Protein AF-A0A1H7ICV4-F1 (afdb_monomer)

InterPro domains:
  IPR005648 Flagellar hook capping protein [PF03963] (22-94)

Foldseek 3Di:
DDDPDCFADDDPNDGDHDPNNVVVPPPDDDDDDDPDDDPCPVLVVLVVVLVVLVVVCVVDDPPPDDPDSVVVSVVSVVVSVVVVVVVVVLVVLVVVQVVQAQWWFWFADPNDIDIARFPDWDQDPVRFIWTQGPNDTDGPVRTPDTDGPVRVVLLVLLVQLLVLLVPADFLVPADLVCCVSLVSNVVSVVVHDPSSCVNHDPVSVVRNVSNNVSNVVNVVVVVVVVVVVVVVVVVVVVVVVVVVVVVVVVVVVVVPDDDDDDDDDDDDDDDDDDDDDDDDDDDDDDDDDDDDDDDDDDDDDDDDDDDDDDDDDDDDD

Structure (mmCIF, N/CA/C/O backbone):
data_AF-A0A1H7ICV4-F1
#
_entry.id   AF-A0A1H7ICV4-F1
#
loop_
_atom_site.group_PDB
_atom_site.id
_atom_site.type_symbol
_atom_site.label_atom_id
_atom_site.label_alt_id
_atom_site.label_comp_id
_atom_site.label_asym_id
_atom_site.label_entity_id
_atom_site.label_seq_id
_atom_site.pdbx_PDB_ins_code
_atom_site.Cartn_x
_atom_site.Cartn_y
_atom_site.Cartn_z
_atom_site.occupancy
_atom_site.B_iso_or_equiv
_atom_site.auth_seq_id
_atom_site.auth_comp_id
_atom_site.auth_asym_id
_atom_site.auth_atom_id
_atom_site.pdbx_PDB_model_num
ATOM 1 N N . MET A 1 1 ? -63.880 -6.688 54.425 1.00 39.66 1 MET A N 1
ATOM 2 C CA . MET A 1 1 ? -63.071 -6.053 53.363 1.00 39.66 1 MET A CA 1
ATOM 3 C C . MET A 1 1 ? -61.720 -6.742 53.402 1.00 39.66 1 MET A C 1
ATOM 5 O O . MET A 1 1 ? -61.219 -6.904 54.504 1.00 39.66 1 MET A O 1
ATOM 9 N N . ALA A 1 2 ? -61.204 -7.232 52.276 1.00 42.12 2 ALA A N 1
ATOM 10 C CA . ALA A 1 2 ? -59.898 -7.892 52.215 1.00 42.12 2 ALA A CA 1
ATOM 11 C C . ALA A 1 2 ? -58.921 -6.986 51.458 1.00 42.12 2 ALA A C 1
ATOM 13 O O . ALA A 1 2 ? -59.306 -6.356 50.473 1.00 42.12 2 ALA A O 1
ATOM 14 N N . GLU A 1 3 ? -57.697 -6.880 51.962 1.00 47.59 3 GLU A N 1
ATOM 15 C CA . GLU A 1 3 ? -56.707 -5.903 51.513 1.00 47.59 3 GLU A CA 1
ATOM 16 C C . GLU A 1 3 ? -56.080 -6.320 50.179 1.00 47.59 3 GLU A C 1
ATOM 18 O O . GLU A 1 3 ? -55.616 -7.449 50.017 1.00 47.59 3 GLU A O 1
ATOM 23 N N . ASN A 1 4 ? -56.044 -5.398 49.216 1.00 52.16 4 ASN A N 1
ATOM 24 C CA . ASN A 1 4 ? -55.477 -5.652 47.895 1.00 52.16 4 ASN A CA 1
ATOM 25 C C . ASN A 1 4 ? -53.975 -5.305 47.888 1.00 52.16 4 ASN A C 1
ATOM 27 O O . ASN A 1 4 ? -53.567 -4.280 47.344 1.00 52.16 4 ASN A O 1
ATOM 31 N N . LEU A 1 5 ? -53.157 -6.123 48.561 1.00 53.00 5 LEU A N 1
ATOM 32 C CA . LEU A 1 5 ? -51.706 -5.916 48.640 1.00 53.00 5 LEU A CA 1
ATOM 33 C C . LEU A 1 5 ? -51.031 -6.092 47.267 1.00 53.00 5 LEU A C 1
ATOM 35 O O . LEU A 1 5 ? -51.137 -7.141 46.628 1.00 53.00 5 LEU A O 1
ATOM 39 N N . LEU A 1 6 ? -50.258 -5.083 46.848 1.00 53.50 6 LEU A N 1
ATOM 40 C CA . LEU A 1 6 ? -49.447 -5.133 45.621 1.00 53.50 6 LEU A CA 1
ATOM 41 C C . LEU A 1 6 ? -48.257 -6.105 45.725 1.00 53.50 6 LEU A C 1
ATOM 43 O O . LEU A 1 6 ? -47.752 -6.563 44.700 1.00 53.50 6 LEU A O 1
ATOM 47 N N . VAL A 1 7 ? -47.813 -6.425 46.944 1.00 52.47 7 VAL A N 1
ATOM 48 C CA . VAL A 1 7 ? -46.647 -7.276 47.222 1.00 52.47 7 VAL A CA 1
ATOM 49 C C . VAL A 1 7 ? -47.103 -8.549 47.932 1.00 52.47 7 VAL A C 1
ATOM 51 O O . VAL A 1 7 ? -47.892 -8.500 48.873 1.00 52.47 7 VAL A O 1
ATOM 54 N N . GLY A 1 8 ? -46.628 -9.702 47.461 1.00 59.28 8 GLY A N 1
ATOM 55 C CA . GLY A 1 8 ? -46.991 -11.003 48.019 1.00 59.28 8 GLY A CA 1
ATOM 56 C C . GLY A 1 8 ? -46.275 -11.323 49.331 1.00 59.28 8 GLY A C 1
ATOM 57 O O . GLY A 1 8 ? -45.118 -10.954 49.523 1.00 59.28 8 GLY A O 1
ATOM 58 N N . ALA A 1 9 ? -46.946 -12.061 50.216 1.00 58.62 9 ALA A N 1
ATOM 59 C CA . ALA A 1 9 ? -46.360 -12.523 51.471 1.00 58.62 9 ALA A CA 1
ATOM 60 C C . ALA A 1 9 ? -45.249 -13.568 51.240 1.00 58.62 9 ALA A C 1
ATOM 62 O O . ALA A 1 9 ? -45.388 -14.470 50.404 1.00 58.62 9 ALA A O 1
ATOM 63 N N . LEU A 1 10 ? -44.170 -13.490 52.026 1.00 49.78 10 LEU A N 1
ATOM 64 C CA . LEU A 1 10 ? -43.162 -14.548 52.077 1.00 49.78 10 LEU A CA 1
ATOM 65 C C . LEU A 1 10 ? -43.718 -15.763 52.827 1.00 49.78 10 LEU A C 1
ATOM 67 O O . LEU A 1 10 ? -44.216 -15.646 53.944 1.00 49.78 10 LEU A O 1
ATOM 71 N N . THR A 1 11 ? -43.565 -16.950 52.241 1.00 50.88 11 THR A N 1
ATOM 72 C CA . THR A 1 11 ? -43.764 -18.229 52.942 1.00 50.88 11 THR A CA 1
ATOM 73 C C . THR A 1 11 ? -42.578 -19.142 52.642 1.00 50.88 11 THR A C 1
ATOM 75 O O . THR A 1 11 ? -42.210 -19.321 51.485 1.00 50.88 11 THR A O 1
ATOM 78 N N . ASN A 1 12 ? -41.933 -19.667 53.689 1.00 42.66 12 ASN A N 1
ATOM 79 C CA . ASN A 1 12 ? -40.718 -20.496 53.614 1.00 42.66 12 ASN A CA 1
ATOM 80 C C . ASN A 1 12 ? -39.612 -19.935 52.689 1.00 42.66 12 ASN A C 1
ATOM 82 O O . ASN A 1 12 ? -39.001 -20.672 51.920 1.00 42.66 12 ASN A O 1
ATOM 86 N N . GLY A 1 13 ? -39.362 -18.622 52.750 1.00 54.56 13 GLY A N 1
ATOM 87 C CA . GLY A 1 13 ? -38.278 -17.973 52.001 1.00 54.56 13 GLY A CA 1
ATOM 88 C C . GLY A 1 13 ? -38.509 -17.823 50.493 1.00 54.56 13 GLY A C 1
ATOM 89 O O . GLY A 1 13 ? -37.614 -17.345 49.804 1.00 54.56 13 GLY A O 1
ATOM 90 N N . GLN A 1 14 ? -39.687 -18.184 49.969 1.00 50.22 14 GLN A N 1
ATOM 91 C CA . GLN A 1 14 ? -40.053 -17.921 48.575 1.00 50.22 14 GLN A CA 1
ATOM 92 C C . GLN A 1 14 ? -41.232 -16.946 48.471 1.00 50.22 14 GLN A C 1
ATOM 94 O O . GLN A 1 14 ? -42.230 -17.042 49.192 1.00 50.22 14 GLN A O 1
ATOM 99 N N . TYR A 1 15 ? -41.100 -15.991 47.551 1.00 56.44 15 TYR A N 1
ATOM 100 C CA . TYR A 1 15 ? -42.095 -14.957 47.281 1.00 56.44 15 TYR A CA 1
ATOM 101 C C . TYR A 1 15 ? -43.235 -15.523 46.428 1.00 56.44 15 TYR A C 1
ATOM 103 O O . TYR A 1 15 ? -43.016 -15.954 45.295 1.00 56.44 15 TYR A O 1
ATOM 111 N N . LYS A 1 16 ? -44.474 -15.490 46.934 1.00 56.69 16 LYS A N 1
ATOM 112 C CA . LYS A 1 16 ? -45.655 -15.874 46.146 1.00 56.69 16 LYS A CA 1
ATOM 113 C C . LYS A 1 16 ? -46.263 -14.653 45.462 1.00 56.69 16 LYS A C 1
ATOM 115 O O . LYS A 1 16 ? -46.885 -13.817 46.109 1.00 56.69 16 LYS A O 1
ATOM 120 N N . LYS A 1 17 ? -46.077 -14.557 44.143 1.00 56.47 17 LYS A N 1
ATOM 121 C CA . LYS A 1 17 ? -46.572 -13.453 43.307 1.00 56.47 17 LYS A CA 1
ATOM 122 C C . LYS A 1 17 ? -48.109 -13.390 43.326 1.00 56.47 17 LYS A C 1
ATOM 124 O O . LYS A 1 17 ? -48.769 -14.410 43.141 1.00 56.47 17 LYS A O 1
ATOM 129 N N . THR A 1 18 ? -48.679 -12.206 43.553 1.00 64.69 18 THR A N 1
ATOM 130 C CA . THR A 1 18 ? -50.139 -11.993 43.542 1.00 64.69 18 THR A CA 1
ATOM 131 C C . THR A 1 18 ? -50.686 -11.943 42.109 1.00 64.69 18 THR A C 1
ATOM 133 O O . THR A 1 18 ? -49.938 -11.756 41.142 1.00 64.69 18 THR A O 1
ATOM 136 N N . THR A 1 19 ? -52.005 -12.088 41.951 1.00 57.88 19 THR A N 1
ATOM 137 C CA . THR A 1 19 ? -52.688 -11.959 40.649 1.00 57.88 19 THR A CA 1
ATOM 138 C C . THR A 1 19 ? -52.436 -10.591 40.011 1.00 57.88 19 THR A C 1
ATOM 140 O O . THR A 1 19 ? -52.009 -10.540 38.860 1.00 57.88 19 THR A O 1
ATOM 143 N N . ALA A 1 20 ? -52.548 -9.507 40.786 1.00 56.78 20 ALA A N 1
ATOM 144 C CA . ALA A 1 20 ? -52.256 -8.142 40.336 1.00 56.78 20 ALA A CA 1
ATOM 145 C C . ALA A 1 20 ? -50.806 -7.969 39.833 1.00 56.78 20 ALA A C 1
ATOM 147 O O . ALA A 1 20 ? -50.564 -7.358 38.793 1.00 56.78 20 ALA A O 1
ATOM 148 N N . SER A 1 21 ? -49.828 -8.566 40.524 1.00 54.78 21 SER A N 1
ATOM 149 C CA . SER A 1 21 ? -48.424 -8.543 40.089 1.00 54.78 21 SER A CA 1
ATOM 150 C C . SER A 1 21 ? -48.194 -9.372 38.812 1.00 54.78 21 SER A C 1
ATOM 152 O O . SER A 1 21 ? -47.286 -9.088 38.030 1.00 54.78 21 SER A O 1
ATOM 154 N N . THR A 1 22 ? -49.022 -10.392 38.566 1.00 56.69 22 THR A N 1
ATOM 155 C CA . THR A 1 22 ? -48.969 -11.213 37.345 1.00 56.69 22 THR A CA 1
ATOM 156 C C . THR A 1 22 ? -49.575 -10.480 36.143 1.00 56.69 22 THR A C 1
ATOM 158 O O . THR A 1 22 ? -48.987 -10.517 35.064 1.00 56.69 22 THR A O 1
ATOM 161 N N . GLU A 1 23 ? -50.677 -9.744 36.323 1.00 56.41 23 GLU A N 1
ATOM 162 C CA . GLU A 1 23 ? -51.247 -8.877 35.277 1.00 56.41 23 GLU A CA 1
ATOM 163 C C . GLU A 1 23 ? -50.288 -7.751 34.873 1.00 56.41 23 GLU A C 1
ATOM 165 O O . GLU A 1 23 ? -50.074 -7.535 33.681 1.00 56.41 23 GLU A O 1
ATOM 170 N N . ALA A 1 24 ? -49.604 -7.122 35.836 1.00 55.72 24 ALA A N 1
ATOM 171 C CA . ALA A 1 24 ? -48.608 -6.079 35.569 1.00 55.72 24 ALA A CA 1
ATOM 172 C C . ALA A 1 24 ? -47.406 -6.542 34.713 1.00 55.72 24 ALA A C 1
ATOM 174 O O . ALA A 1 24 ? -46.670 -5.709 34.197 1.00 55.72 24 ALA A O 1
ATOM 175 N N . THR A 1 25 ? -47.188 -7.855 34.550 1.00 49.97 25 THR A N 1
ATOM 176 C CA . THR A 1 25 ? -46.098 -8.416 33.720 1.00 49.97 25 THR A CA 1
ATOM 177 C C . THR A 1 25 ? -46.585 -8.926 32.354 1.00 49.97 25 THR A C 1
ATOM 179 O O . THR A 1 25 ? -45.783 -9.422 31.571 1.00 49.97 25 THR A O 1
ATOM 182 N N . LYS A 1 26 ? -47.889 -8.852 32.047 1.00 45.16 26 LYS A N 1
ATOM 183 C CA . LYS A 1 26 ? -48.463 -9.450 30.824 1.00 45.16 26 LYS A CA 1
ATOM 184 C C . LYS A 1 26 ? -48.595 -8.469 29.644 1.00 45.16 26 LYS A C 1
ATOM 186 O O . LYS A 1 26 ? -48.934 -8.891 28.542 1.00 45.16 26 LYS A O 1
ATOM 191 N N . THR A 1 27 ? -48.306 -7.185 29.844 1.00 42.12 27 THR A N 1
ATOM 192 C CA . THR A 1 27 ? -48.539 -6.125 28.844 1.00 42.12 27 THR A CA 1
ATOM 193 C C . THR A 1 27 ? -47.255 -5.653 28.158 1.00 42.12 27 THR A C 1
ATOM 195 O O . THR A 1 27 ? -47.004 -4.461 28.112 1.00 42.12 27 THR A O 1
ATOM 198 N N . GLU A 1 28 ? -46.467 -6.572 27.589 1.00 43.53 28 GLU A N 1
ATOM 199 C CA . GLU A 1 28 ? -45.595 -6.290 26.431 1.00 43.53 28 GLU A CA 1
ATOM 200 C C . GLU A 1 28 ? -45.458 -7.553 25.562 1.00 43.53 28 GLU A C 1
ATOM 202 O O . GLU A 1 28 ? -44.565 -8.382 25.726 1.00 43.53 28 GLU A O 1
ATOM 207 N N . THR A 1 29 ? -46.384 -7.736 24.619 1.00 41.22 29 THR A N 1
ATOM 208 C CA . THR A 1 29 ? -46.227 -8.684 23.504 1.00 41.22 29 THR A CA 1
ATOM 209 C C . THR A 1 29 ? -46.992 -8.152 22.295 1.00 41.22 29 THR A C 1
ATOM 211 O O . THR A 1 29 ? -48.100 -8.587 21.995 1.00 41.22 29 THR A O 1
ATOM 214 N N . THR A 1 30 ? -46.385 -7.196 21.591 1.00 33.03 30 THR A N 1
ATOM 215 C CA . THR A 1 30 ? -46.811 -6.766 20.251 1.00 33.03 30 THR A CA 1
ATOM 216 C C . THR A 1 30 ? -45.593 -6.385 19.417 1.00 33.03 30 THR A C 1
ATOM 218 O O . THR A 1 30 ? -44.989 -5.341 19.623 1.00 33.03 30 THR A O 1
ATOM 221 N N . ASN A 1 31 ? -45.266 -7.301 18.506 1.00 34.62 31 ASN A N 1
ATOM 222 C CA . ASN A 1 31 ? -44.535 -7.190 17.243 1.00 34.62 31 ASN A CA 1
ATOM 223 C C . ASN A 1 31 ? -43.721 -5.913 16.911 1.00 34.62 31 ASN A C 1
ATOM 225 O O . ASN A 1 31 ? -44.237 -4.800 16.872 1.00 34.62 31 ASN A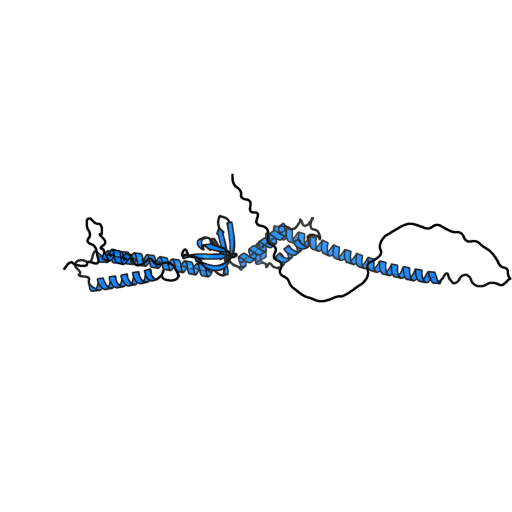 O 1
ATOM 229 N N . SER A 1 32 ? -42.473 -6.147 16.499 1.00 41.69 32 SER A N 1
ATOM 230 C CA . SER A 1 32 ? -41.480 -5.216 15.946 1.00 41.69 32 SER A CA 1
ATOM 231 C C . SER A 1 32 ? -41.998 -4.070 15.063 1.00 41.69 32 SER A C 1
ATOM 233 O O . SER A 1 32 ? -42.720 -4.316 14.100 1.00 41.69 32 SER A O 1
ATOM 235 N N . THR A 1 33 ? -41.454 -2.859 15.266 1.00 34.97 33 THR A N 1
ATOM 236 C CA . THR A 1 33 ? -40.703 -2.056 14.261 1.00 34.97 33 THR A CA 1
ATOM 237 C C . THR A 1 33 ? -39.949 -0.909 14.973 1.00 34.97 33 THR A C 1
ATOM 239 O O . THR A 1 33 ? -40.427 -0.383 15.971 1.00 34.97 33 THR A O 1
ATOM 242 N N . SER A 1 34 ? -38.784 -0.495 14.449 1.00 30.83 34 SER A N 1
ATOM 243 C CA . SER A 1 34 ? -37.906 0.610 14.918 1.00 30.83 34 SER A CA 1
ATOM 244 C C . SER A 1 34 ? -37.140 0.402 16.246 1.00 30.83 34 SER A C 1
ATOM 246 O O . SER A 1 34 ? -37.553 0.801 17.330 1.00 30.83 34 SER A O 1
ATOM 248 N N . LYS A 1 35 ? -35.936 -0.178 16.137 1.00 46.09 35 LYS A N 1
ATOM 249 C CA . LYS A 1 35 ? -34.966 -0.406 17.227 1.00 46.09 35 LYS A CA 1
ATOM 250 C C . LYS A 1 35 ? -33.933 0.739 17.304 1.00 46.09 35 LYS A C 1
ATOM 252 O O . LYS A 1 35 ? -32.750 0.501 17.075 1.00 46.09 35 LYS A O 1
ATOM 257 N N . THR A 1 36 ? -34.351 1.973 17.619 1.00 43.78 36 THR A N 1
ATOM 258 C CA . THR A 1 36 ? -33.408 3.121 17.703 1.00 43.78 36 THR A CA 1
ATOM 259 C C . THR A 1 36 ? -33.727 4.157 18.793 1.00 43.78 36 THR A C 1
ATOM 261 O O . THR A 1 36 ? -33.714 5.360 18.549 1.00 43.78 36 THR A O 1
ATOM 264 N N . ALA A 1 37 ? -33.973 3.713 20.026 1.00 43.84 37 ALA A N 1
ATOM 265 C CA . ALA A 1 37 ? -33.883 4.563 21.219 1.00 43.84 37 ALA A CA 1
ATOM 266 C C . ALA A 1 37 ? -33.666 3.705 22.476 1.00 43.84 37 ALA A C 1
ATOM 268 O O . ALA A 1 37 ? -33.961 2.514 22.473 1.00 43.84 37 ALA A O 1
ATOM 269 N N . SER A 1 38 ? -33.220 4.331 23.571 1.00 42.50 38 SER A N 1
ATOM 270 C CA . SER A 1 38 ? -33.210 3.746 24.923 1.00 42.50 38 SER A CA 1
ATOM 271 C C . SER A 1 38 ? -32.192 2.623 25.206 1.00 42.50 38 SER A C 1
ATOM 273 O O . SER A 1 38 ? -32.562 1.530 25.631 1.00 42.50 38 SER A O 1
ATOM 275 N N . LYS A 1 39 ? -30.890 2.943 25.123 1.00 51.22 39 LYS A N 1
ATOM 276 C CA . LYS A 1 39 ? -29.880 2.319 26.012 1.00 51.22 39 LYS A CA 1
ATOM 277 C C . LYS A 1 39 ? -29.412 3.241 27.157 1.00 51.22 39 LYS A C 1
ATOM 279 O O . LYS A 1 39 ? -28.902 2.738 28.144 1.00 51.22 39 LYS A O 1
ATOM 284 N N . ASN A 1 40 ? -29.692 4.550 27.083 1.00 50.97 40 ASN A N 1
ATOM 285 C CA . ASN A 1 40 ? -29.314 5.541 28.111 1.00 50.97 40 ASN A CA 1
ATOM 286 C C . ASN A 1 40 ? -30.387 5.788 29.197 1.00 50.97 40 ASN A C 1
ATOM 288 O O . ASN A 1 40 ? -30.109 6.462 30.182 1.00 50.97 40 ASN A O 1
ATOM 292 N N . LYS A 1 41 ? -31.610 5.250 29.056 1.00 51.59 41 LYS A N 1
ATOM 293 C CA . LYS A 1 41 ? -32.665 5.450 30.073 1.00 51.59 41 LYS A CA 1
ATOM 294 C C . LYS A 1 41 ? -32.469 4.615 31.346 1.00 51.59 41 LYS A C 1
ATOM 296 O O . LYS A 1 41 ? -33.068 4.943 32.362 1.00 51.59 41 LYS A O 1
ATOM 301 N N . GLY A 1 42 ? -31.653 3.556 31.297 1.00 55.84 42 GLY A N 1
ATOM 302 C CA . GLY A 1 42 ? -31.311 2.744 32.474 1.00 55.84 42 GLY A CA 1
ATOM 303 C C . GLY A 1 42 ? -30.446 3.524 33.464 1.00 55.84 42 GLY A C 1
ATOM 304 O O . GLY A 1 42 ? -30.832 3.689 34.618 1.00 55.84 42 GLY A O 1
ATOM 305 N N . THR A 1 43 ? -29.351 4.109 32.970 1.00 54.47 43 THR A N 1
ATOM 306 C CA . THR A 1 43 ? -28.434 4.965 33.737 1.00 54.47 43 THR A CA 1
ATOM 307 C C . THR A 1 43 ? -29.126 6.156 34.398 1.00 54.47 43 THR A C 1
ATOM 309 O O . THR A 1 43 ? -28.908 6.404 35.583 1.00 54.47 43 THR A O 1
ATOM 312 N N . GLU A 1 44 ? -29.976 6.883 33.660 1.00 60.09 44 GLU A N 1
ATOM 313 C CA . GLU A 1 44 ? -30.708 8.045 34.195 1.00 60.09 44 GLU A CA 1
ATOM 314 C C . GLU A 1 44 ? -31.674 7.615 35.310 1.00 60.09 44 GLU A C 1
ATOM 316 O O . GLU A 1 44 ? -31.646 8.177 36.403 1.00 60.09 44 GLU A O 1
ATOM 321 N N . TYR A 1 45 ? -32.453 6.550 35.085 1.00 63.38 45 TYR A N 1
ATOM 322 C CA . TYR A 1 45 ? -33.376 6.009 36.085 1.00 63.38 45 TYR A CA 1
ATOM 323 C C . TYR A 1 45 ? -32.656 5.510 37.349 1.00 63.38 45 TYR A C 1
ATOM 325 O O . TYR A 1 45 ? -33.109 5.780 38.462 1.00 63.38 45 TYR A O 1
ATOM 333 N N . ASN A 1 46 ? -31.516 4.827 37.201 1.00 67.44 46 ASN A N 1
ATOM 334 C CA . ASN A 1 46 ? -30.717 4.338 38.327 1.00 67.44 46 ASN A CA 1
ATOM 335 C C . ASN A 1 46 ? -30.124 5.492 39.155 1.00 67.44 46 ASN A C 1
ATOM 337 O O . ASN A 1 46 ? -30.175 5.445 40.386 1.00 67.44 46 ASN A O 1
ATOM 341 N N . GLN A 1 47 ? -29.628 6.556 38.509 1.00 68.31 47 GLN A N 1
ATOM 342 C CA . GLN A 1 47 ? -29.135 7.753 39.202 1.00 68.31 47 GLN A CA 1
ATOM 343 C C . GLN A 1 47 ? -30.256 8.535 39.899 1.00 68.31 47 GLN A C 1
ATOM 345 O O . GLN A 1 47 ? -30.100 8.905 41.064 1.00 68.31 47 GLN A O 1
ATOM 350 N N . GLU A 1 48 ? -31.396 8.758 39.240 1.00 72.31 48 GLU A N 1
ATOM 351 C CA . GLU A 1 48 ? -32.549 9.435 39.850 1.00 72.31 48 GLU A CA 1
ATOM 352 C C . GLU A 1 48 ? -33.117 8.641 41.034 1.00 72.31 48 GLU A C 1
ATOM 354 O O . GLU A 1 48 ? -33.428 9.216 42.081 1.00 72.31 48 GLU A O 1
ATOM 359 N N . MET A 1 49 ? -33.207 7.312 40.911 1.00 71.62 49 MET A N 1
ATOM 360 C CA . MET A 1 49 ? -33.658 6.435 41.991 1.00 71.62 49 MET A CA 1
ATOM 361 C C . MET A 1 49 ? -32.669 6.425 43.165 1.00 71.62 49 MET A C 1
ATOM 363 O O . MET A 1 49 ? -33.106 6.526 44.311 1.00 71.62 49 MET A O 1
ATOM 367 N N . PHE A 1 50 ? -31.357 6.388 42.902 1.00 69.50 50 PHE A N 1
ATOM 368 C CA . PHE A 1 50 ? -30.321 6.528 43.932 1.00 69.50 50 PHE A CA 1
ATOM 369 C C . PHE A 1 50 ? -30.421 7.872 44.667 1.00 69.50 50 PHE A C 1
ATOM 371 O O . PHE A 1 50 ? -30.488 7.892 45.895 1.00 69.50 50 PHE A O 1
ATOM 378 N N . LEU A 1 51 ? -30.499 8.993 43.940 1.00 75.75 51 LEU A N 1
ATOM 379 C CA . LEU A 1 51 ? -30.622 10.330 44.532 1.00 75.75 51 LEU A CA 1
ATOM 380 C C . LEU A 1 51 ? -31.895 10.460 45.374 1.00 75.75 51 LEU A C 1
ATOM 382 O O . LEU A 1 51 ? -31.860 11.000 46.481 1.00 75.75 51 LEU A O 1
ATOM 386 N N . LYS A 1 52 ? -33.019 9.923 44.892 1.00 73.50 52 LYS A N 1
ATOM 387 C CA . LYS A 1 52 ? -34.290 9.924 45.625 1.00 73.50 52 LYS A CA 1
ATOM 388 C C . LYS A 1 52 ? -34.220 9.089 46.905 1.00 73.50 52 LYS A C 1
ATOM 390 O O . LYS A 1 52 ? -34.760 9.517 47.922 1.00 73.50 52 LYS A O 1
ATOM 395 N N . LEU A 1 53 ? -33.536 7.945 46.876 1.00 72.50 53 LEU A N 1
ATOM 396 C CA . LEU A 1 53 ? -33.360 7.065 48.034 1.00 72.50 53 LEU A CA 1
ATOM 397 C C . LEU A 1 53 ? -32.395 7.677 49.071 1.00 72.50 53 LEU A C 1
ATOM 399 O O . LEU A 1 53 ? -32.713 7.708 50.256 1.00 72.50 53 LEU A O 1
ATOM 403 N N . LEU A 1 54 ? -31.298 8.295 48.618 1.00 72.38 54 LEU A N 1
ATOM 404 C CA . LEU A 1 54 ? -30.368 9.076 49.446 1.00 72.38 54 LEU A CA 1
ATOM 405 C C . LEU A 1 54 ? -31.063 10.269 50.136 1.00 72.38 54 LEU A C 1
ATOM 407 O O . LEU A 1 54 ? -30.849 10.531 51.319 1.00 72.38 54 LEU A O 1
ATOM 411 N N . THR A 1 55 ? -31.939 10.974 49.412 1.00 74.69 55 THR A N 1
ATOM 412 C CA . THR A 1 55 ? -32.715 12.108 49.953 1.00 74.69 55 THR A CA 1
ATOM 413 C C . THR A 1 55 ? -33.826 11.649 50.908 1.00 74.69 55 THR A C 1
ATOM 415 O O . THR A 1 55 ? -34.230 12.405 51.794 1.00 74.69 55 THR A O 1
ATOM 418 N N . ALA A 1 56 ? -34.330 10.421 50.743 1.00 70.19 56 ALA A N 1
ATOM 419 C CA . ALA A 1 56 ? -35.288 9.814 51.661 1.00 70.19 56 ALA A CA 1
ATOM 420 C C . ALA A 1 56 ? -34.616 9.412 52.982 1.00 70.19 56 ALA A C 1
ATOM 422 O O . ALA A 1 56 ? -35.142 9.756 54.038 1.00 70.19 56 ALA A O 1
ATOM 423 N N . GLU A 1 57 ? -33.433 8.785 52.952 1.00 64.69 57 GLU A N 1
ATOM 424 C CA . GLU A 1 57 ? -32.682 8.504 54.184 1.00 64.69 57 GLU A CA 1
ATOM 425 C C . GLU A 1 57 ? -32.333 9.788 54.943 1.00 64.69 57 GLU A C 1
ATOM 427 O O . GLU A 1 57 ? -32.616 9.882 56.134 1.00 64.69 57 GLU A O 1
ATOM 432 N N . MET A 1 58 ? -31.829 10.827 54.267 1.00 68.38 58 MET A N 1
ATOM 433 C CA . MET A 1 58 ? -31.528 12.111 54.921 1.00 68.38 58 MET A CA 1
ATOM 434 C C . MET A 1 58 ? -32.740 12.775 55.607 1.00 68.38 58 MET A C 1
ATOM 436 O O . MET A 1 58 ? -32.543 13.618 56.479 1.00 68.38 58 MET A O 1
ATOM 440 N N . GLN A 1 59 ? -33.977 12.407 55.247 1.00 67.06 59 GLN A N 1
ATOM 441 C CA . GLN A 1 59 ? -35.205 12.890 55.898 1.00 67.06 59 GLN A CA 1
ATOM 442 C C . GLN A 1 59 ? -35.766 11.958 56.985 1.00 67.06 59 GLN A C 1
ATOM 444 O O . GLN A 1 59 ? -36.550 12.425 57.808 1.00 67.06 59 GLN A O 1
ATOM 449 N N . TYR A 1 60 ? -35.404 10.670 56.992 1.00 61.97 60 TYR A N 1
ATOM 450 C CA . TYR A 1 60 ? -36.051 9.635 57.817 1.00 61.97 60 TYR A CA 1
ATOM 451 C C . TYR A 1 60 ? -35.093 8.812 58.700 1.00 61.97 60 TYR A C 1
ATOM 453 O O . TYR A 1 60 ? -35.502 7.800 59.264 1.00 61.97 60 TYR A O 1
ATOM 461 N N . GLN A 1 61 ? -33.835 9.233 58.860 1.00 56.62 61 GLN A N 1
ATOM 462 C CA . GLN A 1 61 ? -32.886 8.600 59.787 1.00 56.62 61 GLN A CA 1
ATOM 463 C C . GLN A 1 61 ? -33.270 8.868 61.258 1.00 56.62 61 GLN A C 1
ATOM 465 O O . GLN A 1 61 ? -32.901 9.888 61.843 1.00 56.62 61 GLN A O 1
ATOM 470 N N . ASP A 1 62 ? -33.992 7.920 61.863 1.00 61.16 62 ASP A N 1
ATOM 471 C CA . ASP A 1 62 ? -34.019 7.741 63.318 1.00 61.16 62 ASP A CA 1
ATOM 472 C C . ASP A 1 62 ? -32.635 7.214 63.759 1.00 61.16 62 ASP A C 1
ATOM 474 O O . ASP A 1 62 ? -32.189 6.183 63.246 1.00 61.16 62 ASP A O 1
ATOM 478 N N . PRO A 1 63 ? -31.917 7.894 64.675 1.00 56.56 63 PRO A N 1
ATOM 479 C CA . PRO A 1 63 ? -30.536 7.554 65.024 1.00 56.56 63 PRO A CA 1
ATOM 480 C C . PRO A 1 63 ? -30.345 6.191 65.720 1.00 56.56 63 PRO A C 1
ATOM 482 O O . PRO A 1 63 ? -29.204 5.849 66.037 1.00 56.56 63 PRO A O 1
ATOM 485 N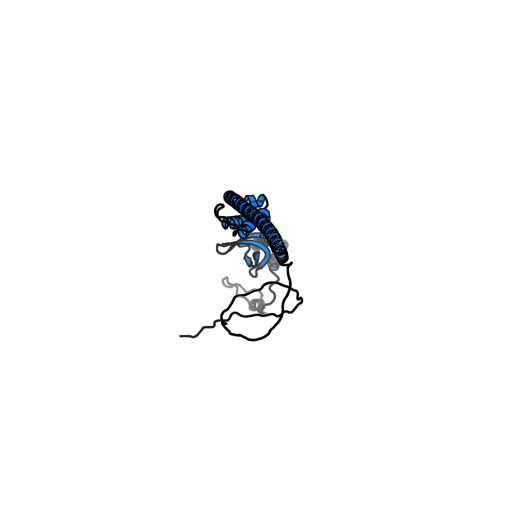 N . LEU A 1 64 ? -31.411 5.428 65.994 1.00 58.06 64 LEU A N 1
ATOM 486 C CA . LEU A 1 64 ? -31.336 4.147 66.707 1.00 58.06 64 LEU A CA 1
ATOM 487 C C . LEU A 1 64 ? -31.218 2.886 65.825 1.00 58.06 64 LEU A C 1
ATOM 489 O O . LEU A 1 64 ? -30.720 1.888 66.340 1.00 58.06 64 LEU A O 1
ATOM 493 N N . GLU A 1 65 ? -31.575 2.904 64.529 1.00 59.81 65 GLU A N 1
ATOM 494 C CA . GLU A 1 65 ? -31.425 1.731 63.629 1.00 59.81 65 GLU A CA 1
ATOM 495 C C . GLU A 1 65 ? -30.946 2.086 62.194 1.00 59.81 65 GLU A C 1
ATOM 497 O O . GLU A 1 65 ? -31.737 2.114 61.251 1.00 59.81 65 GLU A O 1
ATOM 502 N N . PRO A 1 66 ? -29.634 2.319 61.975 1.00 56.16 66 PRO A N 1
ATOM 503 C CA . PRO A 1 66 ? -29.104 2.789 60.684 1.00 56.16 66 PRO A CA 1
ATOM 504 C C . PRO A 1 66 ? -28.667 1.686 59.688 1.00 56.16 66 PRO A C 1
ATOM 506 O O . PRO A 1 66 ? -28.030 1.996 58.681 1.00 56.16 66 PRO A O 1
ATOM 509 N N . THR A 1 67 ? -28.896 0.394 59.962 1.00 57.84 67 THR A N 1
ATOM 510 C CA . THR A 1 67 ? -28.039 -0.676 59.399 1.00 57.84 67 THR A CA 1
ATOM 511 C C . THR A 1 67 ? -28.455 -1.309 58.064 1.00 57.84 67 THR A C 1
ATOM 513 O O . THR A 1 67 ? -27.563 -1.730 57.334 1.00 57.84 67 THR A O 1
ATOM 516 N N . ASP A 1 68 ? -29.745 -1.416 57.725 1.00 61.47 68 ASP A N 1
ATOM 517 C CA . ASP A 1 68 ? -30.189 -2.260 56.588 1.00 61.47 68 ASP A CA 1
ATOM 518 C C . ASP A 1 68 ? -30.240 -1.489 55.245 1.00 61.47 68 ASP A C 1
ATOM 520 O O . ASP A 1 68 ? -29.581 -1.841 54.263 1.00 61.47 68 ASP A O 1
ATOM 524 N N . ASN A 1 69 ? -30.941 -0.348 55.211 1.00 59.88 69 ASN A N 1
ATOM 525 C CA . ASN A 1 69 ? -31.146 0.429 53.977 1.00 59.88 69 ASN A CA 1
ATOM 526 C C . ASN A 1 69 ? -29.840 1.033 53.411 1.00 59.88 69 ASN A C 1
ATOM 528 O O . ASN A 1 69 ? -29.618 1.011 52.194 1.00 59.88 69 ASN A O 1
ATOM 532 N N . SER A 1 70 ? -28.924 1.464 54.286 1.00 67.62 70 SER A N 1
ATOM 533 C CA . SER A 1 70 ? -27.622 2.026 53.897 1.00 67.62 70 SER A CA 1
ATOM 534 C C . SER A 1 70 ? -26.760 1.023 53.112 1.00 67.62 70 SER A C 1
ATOM 536 O O . SER A 1 70 ? -26.052 1.391 52.164 1.00 67.62 70 SER A O 1
ATOM 538 N N . GLN A 1 71 ? -26.862 -0.272 53.437 1.00 69.38 71 GLN A N 1
ATOM 539 C CA . GLN A 1 71 ? -26.126 -1.331 52.747 1.00 69.38 71 GLN A CA 1
ATOM 540 C C . GLN A 1 71 ? -26.651 -1.545 51.315 1.00 69.38 71 GLN A C 1
ATOM 542 O O . GLN A 1 71 ? -25.858 -1.713 50.384 1.00 69.38 71 GLN A O 1
ATOM 547 N N . TYR A 1 72 ? -27.969 -1.446 51.107 1.00 70.12 72 TYR A N 1
ATOM 548 C CA . TYR A 1 72 ? -28.582 -1.526 49.777 1.00 70.12 72 TYR A CA 1
ATOM 549 C C . TYR A 1 72 ? -28.238 -0.312 48.896 1.00 70.12 72 TYR A C 1
ATOM 551 O O . TYR A 1 72 ? -27.870 -0.477 47.729 1.00 70.12 72 TYR A O 1
ATOM 559 N N . ILE A 1 73 ? -28.262 0.901 49.461 1.00 72.62 73 ILE A N 1
ATOM 560 C CA . ILE A 1 73 ? -27.843 2.136 48.771 1.00 72.62 73 ILE A CA 1
ATOM 561 C C . ILE A 1 73 ? -26.370 2.061 48.351 1.00 72.62 73 ILE A C 1
ATOM 563 O O . ILE A 1 73 ? -26.033 2.416 47.222 1.00 72.62 73 ILE A O 1
ATOM 567 N N . THR A 1 74 ? -25.498 1.541 49.218 1.00 77.25 74 THR A N 1
ATOM 568 C CA . THR A 1 74 ? -24.068 1.350 48.920 1.00 77.25 74 THR A CA 1
ATOM 569 C C . THR A 1 74 ? -23.854 0.389 47.741 1.00 77.25 74 THR A C 1
ATOM 571 O O . THR A 1 74 ? -23.038 0.653 46.848 1.00 77.25 74 THR A O 1
ATOM 574 N N . GLN A 1 75 ? -24.626 -0.701 47.682 1.00 76.56 75 GLN A N 1
ATOM 575 C CA . GLN A 1 75 ? -24.571 -1.656 46.575 1.00 76.56 75 GLN A CA 1
ATOM 576 C C . GLN A 1 75 ? -25.118 -1.064 45.260 1.00 76.56 75 GLN A C 1
ATOM 578 O O . GLN A 1 75 ? -24.508 -1.256 44.206 1.00 76.56 75 GLN A O 1
ATOM 583 N N . LEU A 1 76 ? -26.216 -0.296 45.301 1.00 81.81 76 LEU A N 1
ATOM 584 C CA . LEU A 1 76 ? -26.742 0.425 44.130 1.00 81.81 76 LEU A CA 1
ATOM 585 C C . LEU A 1 76 ? -25.772 1.496 43.612 1.00 81.81 76 LEU A C 1
ATOM 587 O O . LEU A 1 76 ? -25.582 1.617 42.399 1.00 81.81 76 LEU A O 1
ATOM 591 N N . ALA A 1 77 ? -25.114 2.237 44.508 1.00 80.12 77 ALA A N 1
ATOM 592 C CA . ALA A 1 77 ? -24.084 3.207 44.141 1.00 80.12 77 ALA A CA 1
ATOM 593 C C . ALA A 1 77 ? -22.917 2.531 43.405 1.00 80.12 77 ALA A C 1
ATOM 595 O O . ALA A 1 77 ? -22.443 3.044 42.391 1.00 80.12 77 ALA A O 1
ATOM 596 N N . SER A 1 78 ? -22.506 1.346 43.865 1.00 83.00 78 SER A N 1
ATOM 597 C CA . SER A 1 78 ? -21.458 0.546 43.221 1.00 83.00 78 SER A CA 1
ATOM 598 C C . SER A 1 78 ? -21.867 0.071 41.821 1.00 83.00 78 SER A C 1
ATOM 600 O O . SER A 1 78 ? -21.084 0.193 40.881 1.00 83.00 78 SER A O 1
ATOM 602 N N . PHE A 1 79 ? -23.109 -0.393 41.635 1.00 83.06 79 PHE A N 1
ATOM 603 C CA . PHE A 1 79 ? -23.613 -0.749 40.302 1.00 83.06 79 PHE A CA 1
ATOM 604 C C . PHE A 1 79 ? -23.692 0.459 39.358 1.00 83.06 79 PHE A C 1
ATOM 606 O O . PHE A 1 79 ? -23.242 0.368 38.218 1.00 83.06 79 PHE A O 1
ATOM 613 N N . THR A 1 80 ? -24.173 1.607 39.842 1.00 84.00 80 THR A N 1
ATOM 614 C CA . THR A 1 80 ? -24.264 2.851 39.055 1.00 84.00 80 THR A CA 1
ATOM 615 C C . THR A 1 80 ? -22.881 3.344 38.607 1.00 84.00 80 THR A C 1
ATOM 617 O O . THR A 1 80 ? -22.718 3.820 37.481 1.00 84.00 80 THR A O 1
ATOM 620 N N . GLN A 1 81 ? -21.852 3.188 39.449 1.00 85.81 81 GLN A N 1
ATOM 621 C CA . GLN A 1 81 ? -20.464 3.486 39.077 1.00 85.81 81 GLN A CA 1
ATOM 622 C C . GLN A 1 81 ? -19.955 2.548 37.973 1.00 85.81 81 GLN A C 1
ATOM 624 O O . GLN A 1 81 ? -19.360 3.025 37.009 1.00 85.81 81 GLN A O 1
ATOM 629 N N . ILE A 1 82 ? -20.232 1.241 38.055 1.00 89.12 82 ILE A N 1
ATOM 630 C CA . ILE A 1 82 ? -19.852 0.268 37.014 1.00 89.12 82 ILE A CA 1
ATOM 631 C C . ILE A 1 82 ? -20.561 0.569 35.683 1.00 89.12 82 ILE A C 1
ATOM 633 O O . ILE A 1 82 ? -19.914 0.573 34.637 1.00 89.12 82 ILE A O 1
ATOM 637 N N . GL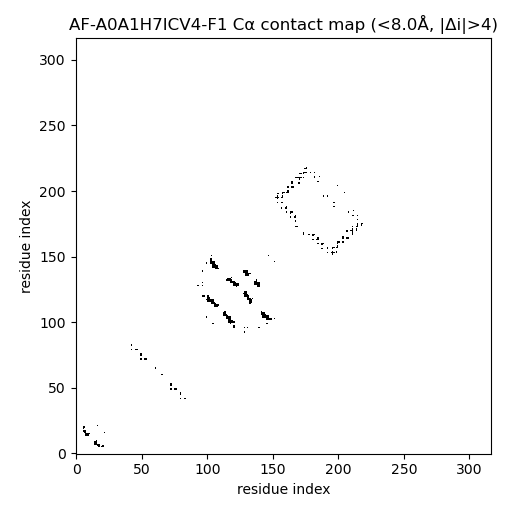U A 1 83 ? -21.859 0.884 35.707 1.00 85.69 83 GLU A N 1
ATOM 638 C CA . GLU A 1 83 ? -22.635 1.255 34.511 1.00 85.69 83 GLU A CA 1
ATOM 639 C C . GLU A 1 83 ? -22.093 2.549 33.866 1.00 85.69 83 GLU A C 1
ATOM 641 O O . GLU A 1 83 ? -21.942 2.647 32.643 1.00 85.69 83 GLU A O 1
ATOM 646 N N . THR A 1 84 ? -21.689 3.520 34.694 1.00 86.62 84 THR A N 1
ATOM 647 C CA . THR A 1 84 ? -21.031 4.756 34.238 1.00 86.62 84 THR A CA 1
ATOM 648 C C . THR A 1 84 ? -19.666 4.458 33.607 1.00 86.62 84 THR A C 1
ATOM 650 O O . THR A 1 84 ? -19.373 4.967 32.527 1.00 86.62 84 THR A O 1
ATOM 653 N N . LEU A 1 85 ? -18.847 3.592 34.216 1.00 90.62 85 LEU A N 1
ATOM 654 C CA . LEU A 1 85 ? -17.549 3.178 33.665 1.00 90.62 85 LEU A CA 1
ATOM 655 C C . LEU A 1 85 ? -17.697 2.455 32.317 1.00 90.62 85 LEU A C 1
ATOM 657 O O . LEU A 1 85 ? -16.962 2.769 31.384 1.00 90.62 85 LEU A O 1
ATOM 661 N N . GLN A 1 86 ? -18.682 1.564 32.170 1.00 88.75 86 GLN A N 1
ATOM 662 C CA . GLN A 1 86 ? -18.998 0.913 30.890 1.00 88.75 86 GLN A CA 1
ATOM 663 C C . GLN A 1 86 ? -19.456 1.919 29.821 1.00 88.75 86 GLN A C 1
ATOM 665 O O . GLN A 1 86 ? -19.096 1.795 28.647 1.00 88.75 86 GLN A O 1
ATOM 670 N N . THR A 1 87 ? -20.208 2.950 30.216 1.00 88.44 87 THR A N 1
ATOM 671 C CA . THR A 1 87 ? -20.630 4.040 29.320 1.00 88.44 87 THR A CA 1
ATOM 672 C C . THR A 1 87 ? -19.443 4.900 28.871 1.00 88.44 87 THR A C 1
ATOM 674 O O . THR A 1 87 ? -19.337 5.243 27.690 1.00 88.44 87 THR A O 1
ATOM 677 N N . VAL A 1 88 ? -18.511 5.204 29.781 1.00 91.31 88 VAL A N 1
ATOM 678 C CA . VAL A 1 88 ? -17.259 5.914 29.471 1.00 91.31 88 VAL A CA 1
ATOM 679 C C . VAL A 1 88 ? -16.371 5.076 28.552 1.00 91.31 88 VAL A C 1
ATOM 681 O O . VAL A 1 88 ? -15.908 5.595 27.540 1.00 91.31 88 VAL A O 1
ATOM 684 N N . GLN A 1 89 ? -16.201 3.780 28.829 1.00 90.00 89 GLN A N 1
ATOM 685 C CA . GLN A 1 89 ? -15.460 2.863 27.962 1.00 90.00 89 GLN A CA 1
ATOM 686 C C . GLN A 1 89 ? -16.068 2.817 26.551 1.00 90.00 89 GLN A C 1
ATOM 688 O O . GLN A 1 89 ? -15.359 3.056 25.579 1.00 90.00 89 GLN A O 1
ATOM 693 N N . SER A 1 90 ? -17.387 2.634 26.434 1.00 88.19 90 SER A N 1
ATOM 694 C CA . SER A 1 90 ? -18.096 2.642 25.141 1.00 88.19 90 SER A CA 1
ATOM 695 C C . SER A 1 90 ? -17.920 3.963 24.374 1.00 88.19 90 SER A C 1
ATOM 697 O O . SER A 1 90 ? -17.868 3.986 23.144 1.00 88.19 90 SER A O 1
ATOM 699 N N . SER A 1 91 ? -17.839 5.086 25.095 1.00 90.12 91 SER A N 1
ATOM 700 C CA . SER A 1 91 ? -17.605 6.411 24.507 1.00 90.12 91 SER A CA 1
ATOM 701 C C . SER A 1 91 ? -16.155 6.581 24.046 1.00 90.12 91 SER A C 1
ATOM 703 O O . SER A 1 91 ? -15.917 7.166 22.992 1.00 90.12 91 SER A O 1
ATOM 705 N N . MET A 1 92 ? -15.196 6.028 24.793 1.00 91.88 92 MET A N 1
ATOM 706 C CA . MET A 1 92 ? -13.775 6.017 24.445 1.00 91.88 92 MET A CA 1
ATOM 707 C C . MET A 1 92 ? -13.498 5.125 23.229 1.00 91.88 92 MET A C 1
ATOM 709 O O . MET A 1 92 ? -12.807 5.553 22.311 1.00 91.88 92 MET A O 1
ATOM 713 N N . GLU A 1 93 ? -14.107 3.938 23.169 1.00 89.31 93 GLU A N 1
ATOM 714 C CA . GLU A 1 93 ? -14.075 3.048 22.000 1.00 89.31 93 GLU A CA 1
ATOM 715 C C . GLU A 1 93 ? -14.654 3.746 20.761 1.00 89.31 93 GLU A C 1
ATOM 717 O O . GLU A 1 93 ? -14.065 3.690 19.685 1.00 89.31 93 GLU A O 1
ATOM 722 N N . SER A 1 94 ? -15.764 4.479 20.910 1.00 89.75 94 SER A N 1
ATOM 723 C CA . SER A 1 94 ? -16.343 5.291 19.830 1.00 89.75 94 SER A CA 1
ATOM 724 C C . SER A 1 94 ? -15.420 6.437 19.388 1.00 89.75 94 SER A C 1
ATOM 726 O O . SER A 1 94 ? -15.281 6.695 18.193 1.00 89.75 94 SER A O 1
ATOM 728 N N . LEU A 1 95 ? -14.743 7.113 20.321 1.00 92.38 95 LEU A N 1
ATOM 729 C CA . LEU A 1 95 ? -13.780 8.175 20.009 1.00 92.38 95 LEU A CA 1
ATOM 730 C C . LEU A 1 95 ? -12.543 7.630 19.280 1.00 92.38 95 LEU A C 1
ATOM 732 O O . LEU A 1 95 ? -12.160 8.173 18.243 1.00 92.38 95 LEU A O 1
ATOM 736 N N . GLN A 1 96 ? -11.959 6.539 19.786 1.00 91.38 96 GLN A N 1
ATOM 737 C CA . GLN A 1 96 ? -10.859 5.828 19.136 1.00 91.38 96 GLN A CA 1
ATOM 738 C C . GLN A 1 96 ? -11.272 5.389 17.732 1.00 91.38 96 GLN A C 1
ATOM 740 O O . GLN A 1 96 ? -10.529 5.629 16.782 1.00 91.38 96 GLN A O 1
ATOM 745 N N . ALA A 1 97 ? -12.476 4.833 17.585 1.00 91.44 97 ALA A N 1
ATOM 746 C CA . ALA A 1 97 ? -13.021 4.465 16.293 1.00 91.44 97 ALA A CA 1
ATOM 747 C C . ALA A 1 97 ? -13.047 5.667 15.343 1.00 91.44 97 ALA A C 1
ATOM 749 O O . ALA A 1 97 ? -12.365 5.647 14.324 1.00 91.44 97 ALA A O 1
ATOM 750 N N . ASN A 1 98 ? -13.732 6.754 15.706 1.00 92.12 98 ASN A N 1
ATOM 751 C CA . ASN A 1 98 ? -13.821 7.952 14.866 1.00 92.12 98 ASN A CA 1
ATOM 752 C C . ASN A 1 98 ? -12.444 8.512 14.453 1.00 92.12 98 ASN A C 1
ATOM 754 O O . ASN A 1 98 ? -12.323 9.043 13.353 1.00 92.12 98 ASN A O 1
ATOM 758 N N . SER A 1 99 ? -11.401 8.350 15.278 1.00 93.00 99 SER A N 1
ATOM 759 C CA . SER A 1 99 ? -10.030 8.766 14.935 1.00 93.00 99 SER A CA 1
ATOM 760 C C . SER A 1 99 ? -9.346 7.923 13.846 1.00 93.00 99 SER A C 1
ATOM 762 O O . SER A 1 99 ? -8.398 8.398 13.223 1.00 93.00 99 SER A O 1
ATOM 764 N N . MET A 1 100 ? -9.828 6.701 13.585 1.00 93.50 100 MET A N 1
ATOM 765 C CA . MET A 1 100 ? -9.333 5.843 12.503 1.00 93.50 100 MET A CA 1
ATOM 766 C C . MET A 1 100 ? -9.930 6.191 11.136 1.00 93.50 100 MET A C 1
ATOM 768 O O . MET A 1 100 ? -9.366 5.789 10.124 1.00 93.50 100 MET A O 1
ATOM 772 N N . VAL A 1 101 ? -11.055 6.917 11.067 1.00 94.50 101 VAL A N 1
ATOM 773 C CA . VAL A 1 101 ? -11.687 7.271 9.784 1.00 94.50 101 VAL A CA 1
ATOM 774 C C . VAL A 1 101 ? -10.716 8.096 8.940 1.00 94.50 101 VAL A C 1
ATOM 776 O O . VAL A 1 101 ? -10.180 9.108 9.388 1.00 94.50 101 VAL A O 1
ATOM 779 N N . GLY A 1 102 ? -10.479 7.655 7.706 1.00 94.00 102 GLY A N 1
ATOM 780 C CA . GLY A 1 102 ? -9.504 8.258 6.807 1.00 94.00 102 GLY A CA 1
ATOM 781 C C . GLY A 1 102 ? -8.044 7.880 7.077 1.00 94.00 102 GLY A C 1
ATOM 782 O O . GLY A 1 102 ? -7.198 8.293 6.294 1.00 94.00 102 GLY A O 1
ATOM 783 N N . LYS A 1 103 ? -7.732 7.092 8.112 1.00 95.12 103 LYS A N 1
ATOM 784 C CA . LYS A 1 103 ? -6.399 6.504 8.324 1.00 95.12 103 LYS A CA 1
ATOM 785 C C . LYS A 1 103 ? -6.285 5.142 7.653 1.00 95.12 103 LYS A C 1
ATOM 787 O O . LYS A 1 103 ? -7.293 4.513 7.336 1.00 95.12 103 LYS A O 1
ATOM 792 N N . VAL A 1 104 ? -5.052 4.697 7.430 1.00 96.38 104 VAL A N 1
ATOM 793 C CA . VAL A 1 104 ? -4.778 3.322 7.009 1.00 96.38 104 VAL A CA 1
ATOM 794 C C . VAL A 1 104 ? -4.736 2.439 8.251 1.00 96.38 104 VAL A C 1
ATOM 796 O O . VAL A 1 104 ? -4.241 2.854 9.297 1.00 96.38 104 VAL A O 1
ATOM 799 N N . VAL A 1 105 ? -5.279 1.232 8.158 1.00 95.69 105 VAL A N 1
ATOM 800 C CA . VAL A 1 105 ? -5.239 0.235 9.230 1.00 95.69 105 VAL A CA 1
ATOM 801 C C . VAL A 1 105 ? -4.800 -1.117 8.686 1.00 95.69 105 VAL A C 1
ATOM 803 O O . VAL A 1 105 ? -5.053 -1.438 7.524 1.00 95.69 105 VAL A O 1
ATOM 806 N N . SER A 1 106 ? -4.166 -1.899 9.554 1.00 94.94 106 SER A N 1
ATOM 807 C CA . SER A 1 106 ? -3.825 -3.301 9.327 1.00 94.94 106 SER A CA 1
ATOM 808 C C . SER A 1 106 ? -4.715 -4.154 10.234 1.00 94.94 106 SER A C 1
ATOM 810 O O . SER A 1 106 ? -4.804 -3.903 11.441 1.00 94.94 106 SER A O 1
ATOM 812 N N . LEU A 1 107 ? -5.437 -5.116 9.658 1.00 94.62 107 LEU A N 1
ATOM 813 C CA . LEU A 1 107 ? -6.368 -6.002 10.358 1.00 94.62 107 LEU A CA 1
ATOM 814 C C . LEU A 1 107 ? -5.941 -7.455 10.180 1.00 94.62 107 LEU A C 1
ATOM 816 O O . LEU A 1 107 ? -5.502 -7.831 9.098 1.00 94.62 107 LEU A O 1
ATOM 820 N N . THR A 1 108 ? -6.153 -8.297 11.193 1.00 93.75 108 THR A N 1
ATOM 821 C CA . THR A 1 108 ? -5.974 -9.753 11.046 1.00 93.75 108 THR A CA 1
ATOM 822 C C . THR A 1 108 ? -7.324 -10.462 11.024 1.00 93.75 108 THR A C 1
ATOM 824 O O . THR A 1 108 ? -8.049 -10.489 12.025 1.00 93.75 108 THR A O 1
ATOM 827 N N . VAL A 1 109 ? -7.658 -11.072 9.887 1.00 93.62 109 VAL A N 1
ATOM 828 C CA . VAL A 1 109 ? -8.906 -11.813 9.661 1.00 93.62 109 VAL A CA 1
ATOM 829 C C . VAL A 1 109 ? -8.540 -13.236 9.258 1.00 93.62 109 VAL A C 1
ATOM 831 O O . VAL A 1 109 ? -7.812 -13.442 8.300 1.00 93.62 109 VAL A O 1
ATOM 834 N N . ASP A 1 110 ? -8.974 -14.213 10.054 1.00 91.31 110 ASP A N 1
ATOM 835 C CA . ASP A 1 110 ? -8.750 -15.654 9.844 1.00 91.31 110 ASP A CA 1
ATOM 836 C C . ASP A 1 110 ? -7.286 -16.091 9.600 1.00 91.31 110 ASP A C 1
ATOM 838 O O . ASP A 1 110 ? -7.016 -17.185 9.110 1.00 91.31 110 ASP A O 1
ATOM 842 N N . GLY A 1 111 ? -6.331 -15.265 10.045 1.00 89.56 111 GLY A N 1
ATOM 843 C CA . GLY A 1 111 ? -4.886 -15.480 9.907 1.00 89.56 111 GLY A CA 1
ATOM 844 C C . GLY A 1 111 ? -4.238 -14.690 8.766 1.00 89.56 111 GLY A C 1
ATOM 845 O O . GLY A 1 111 ? -3.013 -14.651 8.691 1.00 89.56 111 GLY A O 1
ATOM 846 N N . GLU A 1 112 ? -5.031 -14.026 7.926 1.00 92.00 112 GLU A N 1
ATOM 847 C CA . GLU A 1 112 ? -4.564 -13.153 6.852 1.00 92.00 112 GLU A CA 1
ATOM 848 C C . GLU A 1 112 ? -4.538 -11.687 7.303 1.00 92.00 112 GLU A C 1
ATOM 850 O O . GLU A 1 112 ? -5.434 -11.213 8.010 1.00 92.00 112 GLU A O 1
ATOM 855 N N . THR A 1 113 ? -3.501 -10.958 6.886 1.00 93.25 113 THR A N 1
ATOM 856 C CA . THR A 1 113 ? -3.388 -9.514 7.109 1.00 93.25 113 THR A CA 1
ATOM 857 C C . THR A 1 113 ? -4.056 -8.765 5.962 1.00 93.25 113 THR A C 1
ATOM 859 O O . THR A 1 113 ? -3.646 -8.884 4.809 1.00 93.25 113 THR A O 1
ATOM 862 N N . ILE A 1 114 ? -5.072 -7.971 6.287 1.00 93.44 114 ILE A N 1
ATOM 863 C CA . ILE A 1 114 ? -5.762 -7.076 5.360 1.00 93.44 114 ILE A CA 1
ATOM 864 C C . ILE A 1 114 ? -5.328 -5.656 5.696 1.00 93.44 114 ILE A C 1
ATOM 866 O O . ILE A 1 114 ? -5.486 -5.223 6.834 1.00 93.44 114 ILE A O 1
ATOM 870 N N . GLU A 1 115 ? -4.818 -4.917 4.715 1.00 93.56 115 GLU A N 1
ATOM 871 C CA . GLU A 1 115 ? -4.468 -3.504 4.881 1.00 93.56 115 GLU A CA 1
ATOM 872 C C . GLU A 1 115 ? -5.341 -2.625 3.989 1.00 93.56 115 GLU A C 1
ATOM 874 O O . GLU A 1 115 ? -5.742 -3.019 2.889 1.00 93.56 115 GLU A O 1
ATOM 879 N N . GLY A 1 116 ? -5.664 -1.426 4.466 1.00 93.56 116 GLY A N 1
ATOM 880 C CA . GLY A 1 116 ? -6.415 -0.463 3.673 1.00 93.56 116 GLY A CA 1
ATOM 881 C C . GLY A 1 116 ? -6.837 0.771 4.455 1.00 93.56 116 GLY A C 1
ATOM 882 O O . GLY A 1 116 ? -6.725 0.846 5.679 1.00 93.56 116 GLY A O 1
ATOM 883 N N . LYS A 1 117 ? -7.326 1.766 3.719 1.00 95.62 117 LYS A N 1
ATOM 884 C CA . LYS A 1 117 ? -7.840 3.014 4.282 1.00 95.62 117 LYS A CA 1
ATOM 885 C C . LYS A 1 117 ? -9.249 2.798 4.837 1.00 95.62 117 LYS A C 1
ATOM 887 O O . LYS A 1 117 ? -10.069 2.144 4.199 1.00 95.62 117 LYS A O 1
ATOM 892 N N . VAL A 1 118 ? -9.532 3.347 6.018 1.00 96.25 118 VAL A N 1
ATOM 893 C CA . VAL A 1 118 ? -10.870 3.297 6.620 1.00 96.25 118 VAL A CA 1
ATOM 894 C C . VAL A 1 118 ? -11.763 4.337 5.952 1.00 96.25 118 VAL A C 1
ATOM 896 O O . VAL A 1 118 ? -11.516 5.540 6.074 1.00 96.25 118 VAL A O 1
ATOM 899 N N . ASP A 1 119 ? -12.822 3.885 5.286 1.00 95.44 119 ASP A N 1
ATOM 900 C CA . ASP A 1 119 ? -13.778 4.766 4.603 1.00 95.44 119 ASP A CA 1
ATOM 901 C C . ASP A 1 119 ? -14.747 5.418 5.594 1.00 95.44 119 ASP A C 1
ATOM 903 O O . ASP A 1 119 ? -14.966 6.629 5.595 1.00 95.44 119 ASP A O 1
ATOM 907 N N . PHE A 1 120 ? -15.339 4.590 6.454 1.00 95.19 120 PHE A N 1
ATOM 908 C CA . PHE A 1 120 ? -16.295 4.989 7.476 1.00 95.19 120 PHE A CA 1
ATOM 909 C C . PHE A 1 120 ? -16.360 3.936 8.581 1.00 95.19 120 PHE A C 1
ATOM 911 O O . PHE A 1 120 ? -15.832 2.827 8.468 1.00 95.19 120 PHE A O 1
ATOM 918 N N . ILE A 1 121 ? -17.057 4.287 9.656 1.00 94.75 121 ILE A N 1
ATOM 919 C CA . ILE A 1 121 ? -17.304 3.412 10.795 1.00 94.75 121 ILE A CA 1
ATOM 920 C C . ILE A 1 121 ? -18.790 3.423 11.104 1.00 94.75 121 ILE A C 1
ATOM 922 O O . ILE A 1 121 ? -19.450 4.459 11.009 1.00 94.75 121 ILE A O 1
ATOM 926 N N . LYS A 1 122 ? -19.325 2.262 11.481 1.00 93.62 122 LYS A N 1
ATOM 927 C CA . LYS A 1 122 ? -20.717 2.129 11.911 1.00 93.62 122 LYS A CA 1
ATOM 928 C C . LYS A 1 122 ? -20.832 1.262 13.153 1.00 93.62 122 LYS A C 1
ATOM 930 O O . LYS A 1 122 ? -19.993 0.403 13.411 1.00 93.62 122 LYS A O 1
ATOM 935 N N . LYS A 1 123 ? -21.921 1.447 13.891 1.00 92.44 123 LYS A N 1
ATOM 936 C CA . LYS A 1 123 ? -22.325 0.527 14.953 1.00 92.44 123 LYS A CA 1
ATOM 937 C C . LYS A 1 123 ? -23.112 -0.636 14.340 1.00 92.44 123 LYS A C 1
ATOM 939 O O . LYS A 1 123 ? -23.999 -0.395 13.523 1.00 92.44 123 LYS A O 1
ATOM 944 N N . GLY A 1 124 ? -22.767 -1.871 14.687 1.00 88.44 124 GLY A N 1
ATOM 945 C CA . GLY A 1 124 ? -23.504 -3.070 14.288 1.00 88.44 124 GLY A CA 1
ATOM 946 C C . GLY A 1 124 ? -24.785 -3.283 15.101 1.00 88.44 124 GLY A C 1
ATOM 947 O O . GLY A 1 124 ? -25.020 -2.616 16.111 1.00 88.44 124 GLY A O 1
ATOM 948 N N . ASP A 1 125 ? -25.611 -4.243 14.677 1.00 88.12 125 ASP A N 1
ATOM 949 C CA . ASP A 1 125 ? -26.863 -4.619 15.361 1.00 88.12 125 ASP A CA 1
ATOM 950 C C . ASP A 1 125 ? -26.643 -5.276 16.736 1.00 88.12 125 ASP A C 1
ATOM 952 O O . ASP A 1 125 ? -27.528 -5.235 17.605 1.00 88.12 125 ASP A O 1
ATOM 956 N N . ASP A 1 126 ? -25.449 -5.850 16.904 1.00 85.75 126 ASP A N 1
ATOM 957 C CA . 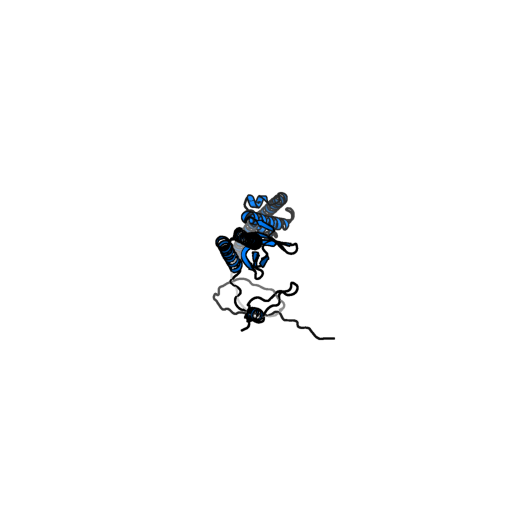ASP A 1 126 ? -24.812 -6.339 18.133 1.00 85.75 126 ASP A CA 1
ATOM 958 C C . ASP A 1 126 ? -24.407 -5.196 19.090 1.00 85.75 126 ASP A C 1
ATOM 960 O O . ASP A 1 126 ? -24.266 -5.396 20.297 1.00 85.75 126 ASP A O 1
ATOM 964 N N . GLY A 1 127 ? -24.279 -3.974 18.570 1.00 83.38 127 GLY A N 1
ATOM 965 C CA . GLY A 1 127 ? -23.788 -2.805 19.283 1.00 83.38 127 GLY A CA 1
ATOM 966 C C . GLY A 1 127 ? -22.267 -2.636 19.255 1.00 83.38 127 GLY A C 1
ATOM 967 O O . GLY A 1 127 ? -21.790 -1.683 19.871 1.00 83.38 127 GLY A O 1
ATOM 968 N N . ALA A 1 128 ? -21.523 -3.497 18.556 1.00 87.69 128 ALA A N 1
ATOM 969 C CA . ALA A 1 128 ? -20.080 -3.361 18.369 1.00 87.69 128 ALA A CA 1
ATOM 970 C C . ALA A 1 128 ? -19.757 -2.279 17.324 1.00 87.69 128 ALA A C 1
ATOM 972 O O . ALA A 1 128 ? -20.566 -1.986 16.440 1.00 87.69 128 ALA A O 1
ATOM 973 N N . MET A 1 129 ? -18.572 -1.675 17.409 1.00 91.69 129 MET A N 1
ATOM 974 C CA . MET A 1 129 ? -18.078 -0.762 16.373 1.00 91.69 129 MET A CA 1
ATOM 975 C C . MET A 1 129 ? -17.437 -1.573 15.242 1.00 91.69 129 MET A C 1
ATOM 977 O O . MET A 1 129 ? -16.614 -2.449 15.505 1.00 91.69 129 MET A O 1
ATOM 981 N N . LYS A 1 130 ? -17.805 -1.276 13.993 1.00 93.88 130 LYS A N 1
ATOM 982 C CA . LYS A 1 130 ? -17.289 -1.936 12.787 1.00 93.88 130 LYS A CA 1
ATOM 983 C C . LYS A 1 130 ? -16.645 -0.917 11.846 1.00 93.88 130 LYS A C 1
ATOM 985 O O . LYS A 1 130 ? -17.216 0.150 11.610 1.00 93.88 130 LYS A O 1
ATOM 990 N N . VAL A 1 131 ? -15.472 -1.258 11.320 1.00 95.56 131 VAL A N 1
ATOM 991 C CA . VAL A 1 131 ? -14.673 -0.455 10.381 1.00 95.56 131 VAL A CA 1
ATOM 992 C C . VAL A 1 131 ? -14.929 -0.908 8.946 1.00 95.56 131 VAL A C 1
ATOM 994 O O . VAL A 1 131 ? -14.985 -2.108 8.688 1.00 95.56 131 VAL A O 1
ATOM 997 N N . SER A 1 132 ? -15.107 0.037 8.020 1.00 95.81 132 SER A N 1
ATOM 998 C CA . SER A 1 132 ? -15.157 -0.248 6.581 1.00 95.81 132 SER A CA 1
ATOM 999 C C . SER A 1 132 ? -13.767 -0.103 5.980 1.00 95.81 132 SER A C 1
ATOM 1001 O O . SER A 1 132 ? -13.217 0.997 6.014 1.00 95.81 132 SER A O 1
ATOM 1003 N N . VAL A 1 133 ? -13.221 -1.187 5.433 1.00 96.00 133 VAL A N 1
ATOM 1004 C CA . VAL A 1 133 ? -11.907 -1.231 4.775 1.00 96.00 133 VAL A CA 1
ATOM 1005 C C . VAL A 1 133 ? -12.029 -2.070 3.507 1.00 96.00 133 VAL A C 1
ATOM 1007 O O . VAL A 1 133 ? -12.587 -3.167 3.540 1.00 96.00 133 VAL A O 1
ATOM 1010 N N . ASN A 1 134 ? -11.542 -1.551 2.377 1.00 93.31 134 ASN A N 1
ATOM 1011 C CA . ASN A 1 134 ? -11.633 -2.202 1.062 1.00 93.31 134 ASN A CA 1
ATOM 1012 C C . ASN A 1 134 ? -13.076 -2.648 0.717 1.00 93.31 134 ASN A C 1
ATOM 1014 O O . ASN A 1 134 ? -13.303 -3.751 0.221 1.00 93.31 134 ASN A O 1
ATOM 1018 N N . GLY A 1 135 ? -14.068 -1.808 1.051 1.00 92.50 135 GLY A N 1
ATOM 1019 C CA . GLY A 1 135 ? -15.501 -2.072 0.848 1.00 92.50 135 GLY A CA 1
ATOM 1020 C C . GLY A 1 135 ? -16.142 -3.102 1.793 1.00 92.50 135 GLY A C 1
ATOM 1021 O O . GLY A 1 135 ? -17.356 -3.297 1.737 1.00 92.50 135 GLY A O 1
ATOM 1022 N N . ASN A 1 136 ? -15.366 -3.741 2.672 1.00 94.81 136 ASN A N 1
ATOM 1023 C CA . ASN A 1 136 ? -15.827 -4.772 3.600 1.00 94.81 136 ASN A CA 1
ATOM 1024 C C . ASN A 1 136 ? -15.866 -4.259 5.044 1.00 94.81 136 ASN A C 1
ATOM 1026 O O . ASN A 1 136 ? -15.126 -3.354 5.421 1.00 94.81 136 ASN A O 1
ATOM 1030 N N . LEU A 1 137 ? -16.748 -4.839 5.861 1.00 94.75 137 LEU A N 1
ATOM 1031 C CA . LEU A 1 137 ? -16.982 -4.418 7.243 1.00 94.75 137 LEU A CA 1
ATOM 1032 C C . LEU A 1 137 ? -16.420 -5.430 8.237 1.00 94.75 137 LEU A C 1
ATOM 1034 O O . LEU A 1 137 ? -16.926 -6.546 8.340 1.00 94.75 137 LEU A O 1
ATOM 1038 N N . TYR A 1 138 ? -15.442 -4.992 9.022 1.00 94.38 138 TYR A N 1
ATOM 1039 C CA . TYR A 1 138 ? -14.769 -5.795 10.041 1.00 94.38 138 TYR A CA 1
ATOM 1040 C C . TYR A 1 138 ? -15.060 -5.247 11.437 1.00 94.38 138 TYR A C 1
ATOM 1042 O O . TYR A 1 138 ? -15.288 -4.050 11.608 1.00 94.38 138 TYR A O 1
ATOM 1050 N N . ASP A 1 139 ? -15.050 -6.102 12.457 1.00 93.81 139 ASP A N 1
ATOM 1051 C CA . ASP A 1 139 ? -15.150 -5.644 13.844 1.00 93.81 139 ASP A CA 1
ATOM 1052 C C . ASP A 1 139 ? -13.901 -4.854 14.245 1.00 93.81 139 ASP A C 1
ATOM 1054 O O . ASP A 1 139 ? -12.782 -5.244 13.919 1.00 93.81 139 ASP A O 1
ATOM 1058 N N . MET A 1 140 ? -14.078 -3.763 14.995 1.00 92.00 140 MET A N 1
ATOM 1059 C CA . MET A 1 140 ? -12.972 -2.911 15.455 1.00 92.00 140 MET A CA 1
ATOM 1060 C C . MET A 1 140 ? -11.883 -3.698 16.204 1.00 92.00 140 MET A C 1
ATOM 1062 O O . MET A 1 140 ? -10.702 -3.391 16.093 1.00 92.00 140 MET A O 1
ATOM 1066 N N . SER A 1 141 ? -12.263 -4.757 16.921 1.00 91.31 141 SER A N 1
ATOM 1067 C CA . SER A 1 141 ? -11.344 -5.652 17.637 1.00 91.31 141 SER A CA 1
ATOM 1068 C C . SER A 1 141 ? -10.421 -6.486 16.734 1.00 91.31 141 SER A C 1
ATOM 1070 O O . SER A 1 141 ? -9.563 -7.195 17.254 1.00 91.31 141 SER A O 1
ATOM 1072 N N . LYS A 1 142 ? -10.595 -6.436 15.406 1.00 94.12 142 LYS A N 1
ATOM 1073 C CA . LYS A 1 142 ? -9.709 -7.062 14.411 1.00 94.12 142 LYS A CA 1
ATOM 1074 C C . LYS A 1 142 ? -8.610 -6.130 13.899 1.00 94.12 142 LYS A C 1
ATOM 1076 O O . LYS A 1 142 ? -7.699 -6.617 13.234 1.00 94.12 142 LYS A O 1
ATOM 1081 N N . VAL A 1 143 ? -8.696 -4.827 14.183 1.00 94.44 143 VAL A N 1
ATOM 1082 C CA . VAL A 1 143 ? -7.641 -3.858 13.860 1.00 94.44 143 VAL A CA 1
ATOM 1083 C C . VAL A 1 143 ? -6.457 -4.103 14.793 1.00 94.44 143 VAL A C 1
ATOM 1085 O O . VAL A 1 143 ? -6.587 -3.968 16.007 1.00 94.44 143 VAL A O 1
ATOM 1088 N N . ASP A 1 144 ? -5.313 -4.463 14.217 1.00 94.31 144 ASP A N 1
ATOM 1089 C CA . ASP A 1 144 ? -4.058 -4.677 14.940 1.00 94.31 144 ASP A CA 1
ATOM 1090 C C . ASP A 1 144 ? -3.288 -3.359 15.098 1.00 94.31 144 ASP A C 1
ATOM 1092 O O . ASP A 1 144 ? -2.845 -3.001 16.190 1.00 94.31 144 ASP A O 1
ATOM 1096 N N . SER A 1 145 ? -3.196 -2.579 14.016 1.00 94.50 145 SER A N 1
ATOM 1097 C CA . SER A 1 145 ? -2.465 -1.313 14.008 1.00 94.50 145 SER A CA 1
ATOM 1098 C C . SER A 1 145 ? -3.094 -0.256 13.099 1.00 94.50 145 SER A C 1
ATOM 1100 O O . SER A 1 145 ? -3.783 -0.554 12.122 1.00 94.50 145 SER A O 1
ATOM 1102 N N . VAL A 1 146 ? -2.846 1.011 13.443 1.00 94.81 146 VAL A N 1
ATOM 1103 C CA . VAL A 1 146 ? -3.148 2.178 12.606 1.00 94.81 146 VAL A CA 1
ATOM 1104 C C . VAL A 1 146 ? -1.833 2.653 12.000 1.00 94.81 146 VAL A C 1
ATOM 1106 O O . VAL A 1 146 ? -0.865 2.899 12.721 1.00 94.81 146 VAL A O 1
ATOM 1109 N N . VAL A 1 147 ? -1.806 2.767 10.679 1.00 94.06 147 VAL A N 1
ATOM 1110 C CA . VAL A 1 147 ? -0.625 3.082 9.878 1.00 94.06 147 VAL A CA 1
ATOM 1111 C C . VAL A 1 147 ? -0.763 4.502 9.333 1.00 94.06 147 VAL A C 1
ATOM 1113 O O . VAL A 1 147 ? -1.854 4.950 8.968 1.00 94.06 147 VAL A O 1
ATOM 1116 N N . ASP A 1 148 ? 0.348 5.233 9.297 1.00 93.50 148 ASP A N 1
ATOM 1117 C CA . ASP A 1 148 ? 0.374 6.549 8.670 1.00 93.50 148 ASP A CA 1
ATOM 1118 C C . ASP A 1 148 ? 0.231 6.448 7.138 1.00 93.50 148 ASP A C 1
ATOM 1120 O O . ASP A 1 148 ? 0.736 5.515 6.512 1.00 93.50 148 ASP A O 1
ATOM 1124 N N . GLU A 1 149 ? -0.476 7.404 6.535 1.00 92.44 149 GLU A N 1
ATOM 1125 C CA . GLU A 1 149 ? -0.833 7.382 5.111 1.00 92.44 149 GLU A CA 1
ATOM 1126 C C . GLU A 1 149 ? 0.384 7.621 4.199 1.00 92.44 149 GLU A C 1
ATOM 1128 O O . GLU A 1 149 ? 0.485 6.995 3.141 1.00 92.44 149 GLU A O 1
ATOM 1133 N N . GLU A 1 150 ? 1.347 8.446 4.628 1.00 93.50 150 GLU A N 1
ATOM 1134 C CA . GLU A 1 150 ? 2.596 8.691 3.898 1.00 93.50 150 GLU A CA 1
ATOM 1135 C C . GLU A 1 150 ? 3.510 7.463 3.994 1.00 93.50 150 GLU A C 1
ATOM 1137 O O . GLU A 1 150 ? 4.015 6.984 2.977 1.00 93.50 150 GLU A O 1
ATOM 1142 N N . TYR A 1 151 ? 3.649 6.881 5.194 1.00 94.12 151 TYR A N 1
ATOM 1143 C CA . TYR A 1 151 ? 4.393 5.630 5.400 1.00 94.12 151 TYR A CA 1
ATOM 1144 C C . TYR A 1 151 ? 3.819 4.468 4.575 1.00 94.12 151 TYR A C 1
ATOM 1146 O O . TYR A 1 151 ? 4.572 3.749 3.913 1.00 94.12 151 TYR A O 1
ATOM 1154 N N . TYR A 1 152 ? 2.495 4.282 4.597 1.00 93.81 152 TYR A N 1
ATOM 1155 C CA . TYR A 1 152 ? 1.828 3.223 3.840 1.00 93.81 152 TYR A CA 1
ATOM 1156 C C . TYR A 1 152 ? 2.032 3.403 2.334 1.00 93.81 152 TYR A C 1
ATOM 1158 O O . TYR A 1 152 ? 2.458 2.470 1.655 1.00 93.81 152 TYR A O 1
ATOM 1166 N N . SER A 1 153 ? 1.813 4.617 1.819 1.00 93.12 153 SER A N 1
ATOM 1167 C CA . SER A 1 153 ? 2.001 4.930 0.398 1.00 93.12 153 SER A CA 1
ATOM 1168 C C . SER A 1 153 ? 3.448 4.699 -0.047 1.00 93.12 153 SER A C 1
ATOM 1170 O O . SER A 1 153 ? 3.687 4.065 -1.075 1.00 93.12 153 SER A O 1
ATOM 1172 N N . ALA A 1 154 ? 4.418 5.137 0.760 1.00 95.81 154 ALA A N 1
ATOM 1173 C CA . ALA A 1 154 ? 5.843 4.944 0.514 1.00 95.81 154 ALA A CA 1
ATOM 1174 C C . ALA A 1 154 ? 6.239 3.457 0.486 1.00 95.81 154 ALA A C 1
ATOM 1176 O O . ALA A 1 154 ? 6.970 3.022 -0.408 1.00 95.81 154 ALA A O 1
ATOM 1177 N N . ARG A 1 155 ? 5.722 2.653 1.428 1.00 94.81 155 ARG A N 1
ATOM 1178 C CA . ARG A 1 155 ? 5.934 1.197 1.466 1.00 94.81 155 ARG A CA 1
ATOM 1179 C C . ARG A 1 155 ? 5.281 0.472 0.298 1.00 94.81 155 ARG A C 1
ATOM 1181 O O . ARG A 1 155 ? 5.921 -0.390 -0.300 1.00 94.81 155 ARG A O 1
ATOM 1188 N N . TYR A 1 156 ? 4.049 0.831 -0.044 1.00 93.38 156 TYR A N 1
ATOM 1189 C CA . TYR A 1 156 ? 3.319 0.232 -1.154 1.00 93.38 156 TYR A CA 1
ATOM 1190 C C . TYR A 1 156 ? 4.020 0.503 -2.493 1.00 93.38 156 TYR A C 1
ATOM 1192 O O . TYR A 1 156 ? 4.294 -0.432 -3.243 1.00 93.38 156 TYR A O 1
ATOM 1200 N N . MET A 1 157 ? 4.430 1.751 -2.753 1.00 94.94 157 MET A N 1
ATOM 1201 C CA . MET A 1 157 ? 5.196 2.105 -3.957 1.00 94.94 157 MET A CA 1
ATOM 1202 C C . MET A 1 157 ? 6.562 1.409 -4.010 1.00 94.94 157 MET A C 1
ATOM 1204 O O . MET A 1 157 ? 6.962 0.927 -5.069 1.00 94.94 157 MET A O 1
ATOM 1208 N N . ALA A 1 158 ? 7.253 1.278 -2.872 1.00 96.62 158 ALA A N 1
ATOM 1209 C CA . ALA A 1 158 ? 8.499 0.518 -2.800 1.00 96.62 158 ALA A CA 1
ATOM 1210 C C . ALA A 1 158 ? 8.306 -0.978 -3.100 1.00 96.62 158 ALA A C 1
ATOM 1212 O O . ALA A 1 158 ? 9.170 -1.569 -3.753 1.00 96.62 158 ALA A O 1
ATOM 1213 N N . SER A 1 159 ? 7.179 -1.578 -2.693 1.00 95.62 159 SER A N 1
ATOM 1214 C CA . SER A 1 159 ? 6.816 -2.943 -3.099 1.00 95.62 159 SER A CA 1
ATOM 1215 C C . SER A 1 159 ? 6.591 -3.018 -4.606 1.00 95.62 159 SER A C 1
ATOM 1217 O O . SER A 1 159 ? 7.281 -3.784 -5.266 1.00 95.62 159 SER A O 1
ATOM 1219 N N . LEU A 1 160 ? 5.733 -2.157 -5.174 1.00 95.88 160 LEU A N 1
ATOM 1220 C CA . LEU A 1 160 ? 5.440 -2.144 -6.615 1.00 95.88 160 LEU A CA 1
ATOM 1221 C C . LEU A 1 160 ? 6.701 -1.988 -7.478 1.00 95.88 160 LEU A C 1
ATOM 1223 O O . LEU A 1 160 ? 6.867 -2.702 -8.469 1.00 95.88 160 LEU A O 1
ATOM 1227 N N . LEU A 1 161 ? 7.619 -1.095 -7.093 1.00 97.19 161 LEU A N 1
ATOM 1228 C CA . LEU A 1 161 ? 8.908 -0.958 -7.768 1.00 97.19 161 LEU A CA 1
ATOM 1229 C C . LEU A 1 161 ? 9.767 -2.220 -7.608 1.00 97.19 161 LEU A C 1
ATOM 1231 O O . LEU A 1 161 ? 10.352 -2.680 -8.585 1.00 97.19 161 LEU A O 1
ATOM 1235 N N . THR A 1 162 ? 9.833 -2.804 -6.410 1.00 96.75 162 THR A N 1
ATOM 1236 C CA . THR A 1 162 ? 10.588 -4.045 -6.163 1.00 96.75 162 THR A CA 1
ATOM 1237 C C . THR A 1 162 ? 10.036 -5.208 -6.995 1.00 96.75 162 THR A C 1
ATOM 1239 O O . THR A 1 162 ? 10.808 -5.934 -7.619 1.00 96.75 162 THR A O 1
ATOM 1242 N N . ASP A 1 163 ? 8.715 -5.340 -7.095 1.00 96.62 163 ASP A N 1
ATOM 1243 C CA . ASP A 1 163 ? 8.039 -6.365 -7.891 1.00 96.62 163 ASP A CA 1
ATOM 1244 C C . ASP A 1 163 ? 8.258 -6.156 -9.396 1.00 96.62 163 ASP A C 1
ATOM 1246 O O . ASP A 1 163 ? 8.588 -7.107 -10.111 1.00 96.62 163 ASP A O 1
ATOM 1250 N N . ALA A 1 164 ? 8.191 -4.910 -9.878 1.00 96.56 164 ALA A N 1
ATOM 1251 C CA . ALA A 1 164 ? 8.554 -4.572 -11.254 1.00 96.56 164 ALA A CA 1
ATOM 1252 C C . ALA A 1 164 ? 10.025 -4.919 -11.551 1.00 96.56 164 ALA A C 1
ATOM 1254 O O . ALA A 1 164 ? 10.316 -5.556 -12.563 1.00 96.56 164 ALA A O 1
ATOM 1255 N N . ILE A 1 165 ? 10.952 -4.586 -10.643 1.00 95.69 165 ILE A N 1
ATOM 1256 C CA . ILE A 1 165 ? 12.377 -4.937 -10.746 1.00 95.69 165 ILE A CA 1
ATOM 1257 C C . ILE A 1 165 ? 12.579 -6.457 -10.747 1.00 95.69 165 ILE A C 1
ATOM 1259 O O . ILE A 1 165 ? 13.422 -6.960 -11.494 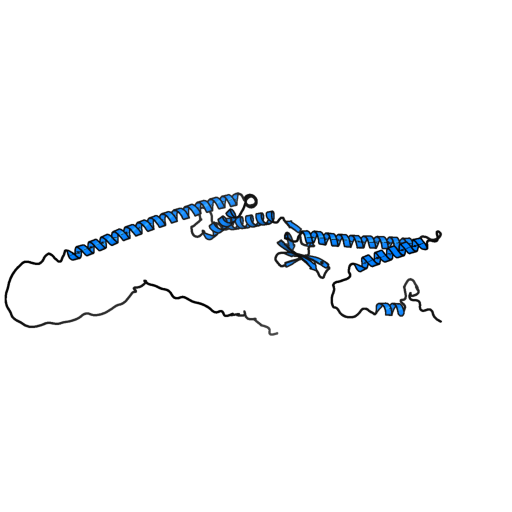1.00 95.69 165 ILE A O 1
ATOM 1263 N N . ASN A 1 166 ? 11.813 -7.211 -9.958 1.00 95.06 166 ASN A N 1
ATOM 1264 C CA . ASN A 1 166 ? 11.876 -8.671 -9.931 1.00 95.06 166 ASN A CA 1
ATOM 1265 C C . ASN A 1 166 ? 11.459 -9.285 -11.278 1.00 95.06 166 ASN A C 1
ATOM 1267 O O . ASN A 1 166 ? 12.110 -10.227 -11.730 1.00 95.06 166 ASN A O 1
ATOM 1271 N N . GLN A 1 167 ? 10.473 -8.697 -11.964 1.00 94.56 167 GLN A N 1
ATOM 1272 C CA . GLN A 1 167 ? 10.036 -9.105 -13.308 1.00 94.56 167 GLN A CA 1
ATOM 1273 C C . GLN A 1 167 ? 11.009 -8.724 -14.443 1.00 94.56 167 GLN A C 1
ATOM 1275 O O . GLN A 1 167 ? 10.881 -9.245 -15.557 1.00 94.56 167 GLN A O 1
ATOM 1280 N N . LEU A 1 168 ? 11.983 -7.836 -14.197 1.00 93.81 168 LEU A N 1
ATOM 1281 C CA . LEU A 1 168 ? 13.009 -7.504 -15.190 1.00 93.81 168 LEU A CA 1
ATOM 1282 C C . LEU A 1 168 ? 13.967 -8.689 -15.427 1.00 93.81 168 LEU A C 1
ATOM 1284 O O . LEU A 1 168 ? 14.393 -9.329 -14.455 1.00 93.81 168 LEU A O 1
ATOM 1288 N N . PRO A 1 169 ? 14.381 -8.948 -16.685 1.00 92.75 169 PRO A N 1
ATOM 1289 C CA . PRO A 1 169 ? 15.452 -9.899 -16.986 1.00 92.75 169 PRO A CA 1
ATOM 1290 C C . PRO A 1 169 ? 16.791 -9.441 -16.384 1.00 92.75 169 PRO A C 1
ATOM 1292 O O . PRO A 1 169 ? 16.914 -8.335 -15.844 1.00 92.75 169 PRO A O 1
ATOM 1295 N N . LYS A 1 170 ? 17.834 -10.276 -16.476 1.00 92.31 170 LYS A N 1
ATOM 1296 C CA . LYS A 1 170 ? 19.191 -9.822 -16.129 1.00 92.3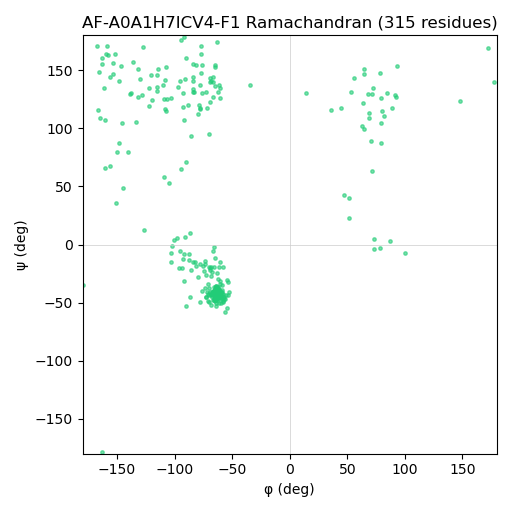1 170 LYS A CA 1
ATOM 1297 C C . LYS A 1 170 ? 19.647 -8.729 -17.100 1.00 92.31 170 LYS A C 1
ATOM 1299 O O . LYS A 1 170 ? 19.239 -8.707 -18.256 1.00 92.31 170 LYS A O 1
ATOM 1304 N N . ALA A 1 171 ? 20.564 -7.866 -16.664 1.00 87.12 171 ALA A N 1
ATOM 1305 C CA . ALA A 1 171 ? 21.096 -6.780 -17.495 1.00 87.12 171 ALA A CA 1
ATOM 1306 C C . ALA A 1 171 ? 21.833 -7.263 -18.769 1.00 87.12 171 ALA A C 1
ATOM 1308 O O . ALA A 1 171 ? 22.003 -6.492 -19.708 1.00 87.12 171 ALA A O 1
ATOM 1309 N N . GLU A 1 172 ? 22.257 -8.528 -18.810 1.00 88.81 172 GLU A N 1
ATOM 1310 C CA . GLU A 1 172 ? 22.857 -9.197 -19.978 1.00 88.81 172 GLU A CA 1
ATOM 1311 C C . GLU A 1 172 ? 21.810 -9.799 -20.934 1.00 88.81 172 GLU A C 1
ATOM 1313 O O . GLU A 1 172 ? 22.093 -10.022 -22.106 1.00 88.81 172 GLU A O 1
ATOM 1318 N N . GLU A 1 173 ? 20.602 -10.058 -20.429 1.00 91.56 173 GLU A N 1
ATOM 1319 C CA . GLU A 1 173 ? 19.493 -10.721 -21.127 1.00 91.56 173 GLU A CA 1
ATOM 1320 C C . GLU A 1 173 ? 18.419 -9.718 -21.594 1.00 91.56 173 GLU A C 1
ATOM 1322 O O . GLU A 1 173 ? 17.485 -10.103 -22.293 1.00 91.56 173 GLU A O 1
ATOM 1327 N N . VAL A 1 174 ? 18.523 -8.440 -21.201 1.00 93.75 174 VAL A N 1
ATOM 1328 C CA . VAL A 1 174 ? 17.538 -7.403 -21.536 1.00 93.75 174 VAL A CA 1
ATOM 1329 C C . VAL A 1 174 ? 17.491 -7.138 -23.039 1.00 93.75 174 VAL A C 1
ATOM 1331 O O . VAL A 1 174 ? 18.520 -6.999 -23.703 1.00 93.75 174 VAL A O 1
ATOM 1334 N N . THR A 1 175 ? 16.280 -7.024 -23.580 1.00 93.44 175 THR A N 1
ATOM 1335 C CA . THR A 1 175 ? 16.058 -6.753 -25.000 1.00 93.44 175 THR A CA 1
ATOM 1336 C C . THR A 1 175 ? 15.129 -5.563 -25.204 1.00 93.44 175 THR A C 1
ATOM 1338 O O . THR A 1 175 ? 14.451 -5.102 -24.289 1.00 93.44 175 THR A O 1
ATOM 1341 N N . LEU A 1 176 ? 15.019 -5.100 -26.450 1.00 91.88 176 LEU A N 1
ATOM 1342 C CA . LEU A 1 176 ? 14.035 -4.083 -26.832 1.00 91.88 176 LEU A CA 1
ATOM 1343 C C . LEU A 1 176 ? 12.574 -4.554 -26.699 1.00 91.88 176 LEU A C 1
ATOM 1345 O O . LEU A 1 176 ? 11.673 -3.730 -26.777 1.00 91.88 176 LEU A O 1
ATOM 1349 N N . LYS A 1 177 ? 12.319 -5.855 -26.487 1.00 93.19 177 LYS A N 1
ATOM 1350 C CA . LYS A 1 177 ? 10.968 -6.374 -26.209 1.00 93.19 177 LYS A CA 1
ATOM 1351 C C . LYS A 1 177 ? 10.529 -6.134 -24.765 1.00 93.19 177 LYS A C 1
ATOM 1353 O O . LYS A 1 177 ? 9.344 -6.225 -24.475 1.00 93.19 177 LYS A O 1
ATOM 1358 N N . ASP A 1 178 ? 11.465 -5.832 -23.868 1.00 94.69 178 ASP A N 1
ATOM 1359 C CA . ASP A 1 178 ? 11.187 -5.601 -22.449 1.00 94.69 178 ASP A CA 1
ATOM 1360 C C . ASP A 1 178 ? 10.801 -4.137 -22.151 1.00 94.69 178 ASP A C 1
ATOM 1362 O O . ASP A 1 178 ? 10.702 -3.759 -20.985 1.00 94.69 178 ASP A O 1
ATOM 1366 N N . GLU A 1 179 ? 10.559 -3.319 -23.188 1.00 93.62 179 GLU A N 1
ATOM 1367 C CA . GLU A 1 179 ? 10.251 -1.884 -23.084 1.00 93.62 179 GLU A CA 1
ATOM 1368 C C . GLU A 1 179 ? 9.090 -1.582 -22.130 1.00 93.62 179 GLU A C 1
ATOM 1370 O O . GLU A 1 179 ? 9.199 -0.667 -21.320 1.00 93.62 179 GLU A O 1
ATOM 1375 N N . GLU A 1 180 ? 8.022 -2.383 -22.152 1.00 95.06 180 GLU A N 1
ATOM 1376 C CA . GLU A 1 180 ? 6.877 -2.212 -21.248 1.00 95.06 180 GLU A CA 1
ATOM 1377 C C . GLU A 1 180 ? 7.265 -2.424 -19.776 1.00 95.06 180 GLU A C 1
ATOM 1379 O O . GLU A 1 180 ? 6.927 -1.610 -18.919 1.00 95.06 180 GLU A O 1
ATOM 1384 N N . LYS A 1 181 ? 8.032 -3.481 -19.472 1.00 95.50 181 LYS A N 1
ATOM 1385 C CA . LYS A 1 181 ? 8.460 -3.805 -18.099 1.00 95.50 181 LYS A CA 1
ATOM 1386 C C . LYS A 1 181 ? 9.484 -2.800 -17.575 1.00 95.50 181 LYS A C 1
ATOM 1388 O O . LYS A 1 181 ? 9.404 -2.366 -16.428 1.00 95.50 181 LYS A O 1
ATOM 1393 N N . VAL A 1 182 ? 10.450 -2.430 -18.419 1.00 95.44 182 VAL A N 1
ATOM 1394 C CA . VAL A 1 182 ? 11.473 -1.427 -18.096 1.00 95.44 182 VAL A CA 1
ATOM 1395 C C . VAL A 1 182 ? 10.815 -0.059 -17.911 1.00 95.44 182 VAL A C 1
ATOM 1397 O O . VAL A 1 182 ? 11.097 0.621 -16.927 1.00 95.44 182 VAL A O 1
ATOM 1400 N N . GLY A 1 183 ? 9.882 0.314 -18.791 1.00 95.31 183 GLY A N 1
ATOM 1401 C CA . GLY A 1 183 ? 9.079 1.530 -18.681 1.00 95.31 183 GLY A CA 1
ATOM 1402 C C . GLY A 1 183 ? 8.236 1.571 -17.407 1.00 95.31 183 GLY A C 1
ATOM 1403 O O . GLY A 1 183 ? 8.221 2.598 -16.730 1.00 95.31 183 GLY A O 1
ATOM 1404 N N . LEU A 1 184 ? 7.611 0.453 -17.021 1.00 96.25 184 LEU A N 1
ATOM 1405 C CA . LEU A 1 184 ? 6.856 0.338 -15.772 1.00 96.25 184 LEU A CA 1
ATOM 1406 C C . LEU A 1 184 ? 7.752 0.575 -14.546 1.00 96.25 184 LEU A C 1
ATOM 1408 O O . LEU A 1 184 ? 7.438 1.433 -13.721 1.00 96.25 184 LEU A O 1
ATOM 1412 N N . ALA A 1 185 ? 8.904 -0.100 -14.463 1.00 96.38 185 ALA A N 1
ATOM 1413 C CA . ALA A 1 185 ? 9.864 0.101 -13.375 1.00 96.38 185 ALA A CA 1
ATOM 1414 C C . ALA A 1 185 ? 10.390 1.550 -13.319 1.00 96.38 185 ALA A C 1
ATOM 1416 O O . ALA A 1 185 ? 10.473 2.134 -12.239 1.00 96.38 185 ALA A O 1
ATOM 1417 N N . ILE A 1 186 ? 10.683 2.163 -14.474 1.00 96.25 186 ILE A N 1
ATOM 1418 C CA . ILE A 1 186 ? 11.072 3.580 -14.564 1.00 96.25 186 ILE A CA 1
ATOM 1419 C C . ILE A 1 186 ? 9.940 4.497 -14.081 1.00 96.25 186 ILE A C 1
ATOM 1421 O O . ILE A 1 186 ? 10.204 5.479 -13.388 1.00 96.25 186 ILE A O 1
ATOM 1425 N N . SER A 1 187 ? 8.682 4.189 -14.412 1.00 96.62 187 SER A N 1
ATOM 1426 C CA . SER A 1 187 ? 7.530 4.996 -13.996 1.00 96.62 187 SER A CA 1
ATOM 1427 C C . SER A 1 187 ? 7.346 4.996 -12.476 1.00 96.62 187 SER A C 1
ATOM 1429 O O . SER A 1 187 ? 7.182 6.068 -11.896 1.00 96.62 187 SER A O 1
ATOM 1431 N N . TYR A 1 188 ? 7.480 3.837 -11.819 1.00 96.19 188 TYR A N 1
ATOM 1432 C CA . TYR A 1 188 ? 7.439 3.748 -10.359 1.00 96.19 188 TYR A CA 1
ATOM 1433 C C . TYR A 1 188 ? 8.635 4.458 -9.717 1.00 96.19 188 TYR A C 1
ATOM 1435 O O . TYR A 1 188 ? 8.438 5.275 -8.824 1.00 96.19 188 TYR A O 1
ATOM 1443 N N . TYR A 1 189 ? 9.857 4.240 -10.215 1.00 96.12 189 TYR A N 1
ATOM 1444 C CA . TYR A 1 189 ? 11.052 4.918 -9.700 1.00 96.12 189 TYR A CA 1
ATOM 1445 C C . TYR A 1 189 ? 10.941 6.450 -9.775 1.00 96.12 189 TYR A C 1
ATOM 1447 O O . TYR A 1 189 ? 11.276 7.136 -8.815 1.00 96.12 189 TYR A O 1
ATOM 1455 N N . ASN A 1 190 ? 10.433 6.992 -10.886 1.00 95.38 190 ASN A N 1
ATOM 1456 C CA . ASN A 1 190 ? 10.266 8.438 -11.071 1.00 95.38 190 ASN A CA 1
ATOM 1457 C C . ASN A 1 190 ? 9.094 9.033 -10.269 1.00 95.38 190 ASN A C 1
ATOM 1459 O O . ASN A 1 190 ? 9.083 10.239 -10.028 1.00 95.38 190 ASN A O 1
ATOM 1463 N N . ALA A 1 191 ? 8.104 8.220 -9.889 1.00 95.81 191 ALA A N 1
ATOM 1464 C CA . ALA A 1 191 ? 6.992 8.635 -9.034 1.00 95.81 191 ALA A CA 1
ATOM 1465 C C . ALA A 1 191 ? 7.351 8.621 -7.536 1.00 95.81 191 ALA A C 1
ATOM 1467 O O . ALA A 1 191 ? 6.619 9.189 -6.726 1.00 95.81 191 ALA A O 1
ATOM 1468 N N . MET A 1 192 ? 8.458 7.974 -7.162 1.00 94.88 192 MET A N 1
ATOM 1469 C CA . MET A 1 192 ? 8.913 7.847 -5.782 1.00 94.88 192 MET A CA 1
ATOM 1470 C C . MET A 1 192 ? 9.857 8.980 -5.376 1.00 94.88 192 MET A C 1
ATOM 1472 O O . MET A 1 192 ? 10.724 9.419 -6.131 1.00 94.88 192 MET A O 1
ATOM 1476 N N . ASP A 1 193 ? 9.717 9.422 -4.131 1.00 95.56 193 ASP A N 1
ATOM 1477 C CA . ASP A 1 193 ? 10.614 10.379 -3.500 1.00 95.56 193 ASP A CA 1
ATOM 1478 C C . ASP A 1 193 ? 11.756 9.676 -2.737 1.00 95.56 193 ASP A C 1
ATOM 1480 O O . ASP A 1 193 ? 11.836 8.446 -2.659 1.00 95.56 193 ASP A O 1
ATOM 1484 N N . ALA A 1 194 ? 12.657 10.459 -2.138 1.00 96.06 194 ALA A N 1
ATOM 1485 C CA . ALA A 1 194 ? 13.788 9.920 -1.381 1.00 96.06 194 ALA A CA 1
ATOM 1486 C C . ALA A 1 194 ? 13.359 9.087 -0.156 1.00 96.06 194 ALA A C 1
ATOM 1488 O O . ALA A 1 194 ? 14.071 8.152 0.220 1.00 96.06 194 ALA A O 1
ATOM 1489 N N . TYR A 1 195 ? 12.211 9.399 0.458 1.00 96.06 195 TYR A N 1
ATOM 1490 C CA . TYR A 1 195 ? 11.666 8.621 1.568 1.00 96.06 195 TYR A CA 1
ATOM 1491 C C . TYR A 1 195 ? 11.166 7.254 1.092 1.00 96.06 195 TYR A C 1
ATOM 1493 O O . TYR A 1 195 ? 11.593 6.226 1.620 1.00 96.06 195 TYR A O 1
ATOM 1501 N N . SER A 1 196 ? 10.358 7.222 0.034 1.00 95.94 196 SER A N 1
ATOM 1502 C CA . SER A 1 196 ? 9.839 5.987 -0.560 1.00 95.94 196 SER A CA 1
ATOM 1503 C C . SER A 1 196 ? 10.961 5.091 -1.089 1.00 95.94 196 SER A C 1
ATOM 1505 O O . SER A 1 196 ? 10.980 3.890 -0.818 1.00 95.94 196 SER A O 1
ATOM 1507 N N . LEU A 1 197 ? 11.956 5.669 -1.774 1.00 95.19 197 LEU A N 1
ATOM 1508 C CA . LEU A 1 197 ? 13.123 4.930 -2.272 1.00 95.19 197 LEU A CA 1
ATOM 1509 C C . LEU A 1 197 ? 13.972 4.319 -1.145 1.00 95.19 197 LEU A C 1
ATOM 1511 O O . LEU A 1 197 ? 14.639 3.313 -1.378 1.00 95.19 197 LEU A O 1
ATOM 1515 N N . SER A 1 198 ? 13.926 4.863 0.079 1.00 96.31 198 SER A N 1
ATOM 1516 C CA . SER A 1 198 ? 14.667 4.310 1.225 1.00 96.31 198 SER A CA 1
ATOM 1517 C C . SER A 1 198 ? 14.181 2.921 1.666 1.00 96.31 198 SER A C 1
ATOM 1519 O O . SER A 1 198 ? 14.933 2.189 2.311 1.00 96.31 198 SER A O 1
ATOM 1521 N N . PHE A 1 199 ? 12.957 2.535 1.286 1.00 96.69 199 PHE A N 1
ATOM 1522 C CA . PHE A 1 199 ? 12.398 1.208 1.549 1.00 96.69 199 PHE A CA 1
ATOM 1523 C C . PHE A 1 199 ? 12.739 0.168 0.470 1.00 96.69 199 PHE A C 1
ATOM 1525 O O . PHE A 1 199 ? 12.478 -1.017 0.672 1.00 96.69 199 PHE A O 1
ATOM 1532 N N . VAL A 1 200 ? 13.334 0.578 -0.655 1.00 96.44 200 VAL A N 1
ATOM 1533 C CA . VAL A 1 200 ? 13.742 -0.332 -1.734 1.00 96.44 200 VAL A CA 1
ATOM 1534 C C . VAL A 1 200 ? 15.117 -0.922 -1.415 1.00 96.44 200 VAL A C 1
ATOM 1536 O O . VAL A 1 200 ? 16.052 -0.213 -1.038 1.00 96.44 200 VAL A O 1
ATOM 1539 N N . GLY A 1 201 ? 15.266 -2.237 -1.579 1.00 95.56 201 GLY A N 1
ATOM 1540 C CA . GLY A 1 201 ? 16.538 -2.918 -1.338 1.00 95.56 201 GLY A CA 1
ATOM 1541 C C . GLY A 1 201 ? 17.656 -2.409 -2.258 1.00 95.56 201 GLY A C 1
ATOM 1542 O O . GLY A 1 201 ? 17.457 -2.264 -3.463 1.00 95.56 201 GLY A O 1
ATOM 1543 N N . LYS A 1 202 ? 18.862 -2.195 -1.711 1.00 95.44 202 LYS A N 1
ATOM 1544 C CA . LYS A 1 202 ? 20.034 -1.730 -2.485 1.00 95.44 202 LYS A CA 1
ATOM 1545 C C . LYS A 1 202 ? 20.329 -2.618 -3.697 1.00 95.44 202 LYS A C 1
ATOM 1547 O O . LYS A 1 202 ? 20.546 -2.105 -4.783 1.00 95.44 202 LYS A O 1
ATOM 1552 N N . GLU A 1 203 ? 20.256 -3.934 -3.517 1.00 94.50 203 GLU A N 1
ATOM 1553 C CA . GLU A 1 203 ? 20.456 -4.931 -4.576 1.00 94.50 203 GLU A CA 1
ATOM 1554 C C . GLU A 1 203 ? 19.410 -4.811 -5.702 1.00 94.50 203 GLU A C 1
ATOM 1556 O O . GLU A 1 203 ? 19.747 -4.898 -6.883 1.00 94.50 203 GLU A O 1
ATOM 1561 N N . ALA A 1 204 ? 18.150 -4.510 -5.360 1.00 95.31 204 ALA A N 1
ATOM 1562 C CA . ALA A 1 204 ? 17.104 -4.236 -6.344 1.00 95.31 204 ALA A CA 1
ATOM 1563 C C . ALA A 1 204 ? 17.388 -2.933 -7.115 1.00 95.31 204 ALA A C 1
ATOM 1565 O O . ALA A 1 204 ? 17.278 -2.912 -8.340 1.00 95.31 204 ALA A O 1
ATOM 1566 N N . LEU A 1 205 ? 17.830 -1.869 -6.432 1.00 95.00 205 LEU A N 1
ATOM 1567 C CA . LEU A 1 205 ? 18.243 -0.618 -7.082 1.00 95.00 205 LEU A CA 1
ATOM 1568 C C . LEU A 1 205 ? 19.481 -0.802 -7.977 1.00 95.00 205 LEU A C 1
ATOM 1570 O O . LEU A 1 205 ? 19.554 -0.212 -9.054 1.00 95.00 205 LEU A O 1
ATOM 1574 N N . GLU A 1 206 ? 20.446 -1.634 -7.586 1.00 95.31 206 GLU A N 1
ATOM 1575 C CA . GLU A 1 206 ? 21.602 -1.985 -8.420 1.00 95.31 206 GLU A CA 1
ATOM 1576 C C . GLU A 1 206 ? 21.169 -2.757 -9.679 1.00 95.31 206 GLU A C 1
ATOM 1578 O O . GLU A 1 206 ? 21.550 -2.369 -10.789 1.00 95.31 206 GLU A O 1
ATOM 1583 N N . LYS A 1 207 ? 20.291 -3.767 -9.542 1.00 94.94 207 LYS A N 1
ATOM 1584 C CA . LYS A 1 207 ? 19.687 -4.485 -10.681 1.00 94.94 207 LYS A CA 1
ATOM 1585 C C . LYS A 1 207 ? 18.936 -3.526 -11.612 1.00 94.94 207 LYS A C 1
ATOM 1587 O O . LYS A 1 207 ? 19.160 -3.556 -12.821 1.00 94.94 207 LYS A O 1
ATOM 1592 N N . TYR A 1 208 ? 18.082 -2.665 -11.058 1.00 96.19 208 TYR A N 1
ATOM 1593 C CA . TYR A 1 208 ? 17.320 -1.652 -11.794 1.00 96.19 208 TYR A CA 1
ATOM 1594 C C . TYR A 1 208 ? 18.233 -0.756 -12.636 1.00 96.19 208 TYR A C 1
ATOM 1596 O O . TYR A 1 208 ? 18.078 -0.684 -13.855 1.00 96.19 208 TYR A O 1
ATOM 1604 N N . ASN A 1 209 ? 19.238 -0.140 -12.007 1.00 95.94 209 ASN A N 1
ATOM 1605 C CA . ASN A 1 209 ? 20.171 0.759 -12.683 1.00 95.94 209 ASN A CA 1
ATOM 1606 C C . ASN A 1 209 ? 20.952 0.049 -13.802 1.00 95.94 209 ASN A C 1
ATOM 1608 O O . ASN A 1 209 ? 21.137 0.616 -14.882 1.00 95.94 209 ASN A O 1
ATOM 1612 N N . ALA A 1 210 ? 21.373 -1.201 -13.580 1.00 96.44 210 ALA A N 1
ATOM 1613 C CA . ALA A 1 210 ? 22.061 -1.998 -14.593 1.00 96.44 210 ALA A CA 1
ATOM 1614 C C . ALA A 1 210 ? 21.158 -2.309 -15.802 1.00 96.44 210 ALA A C 1
ATOM 1616 O O . ALA A 1 210 ? 21.569 -2.090 -16.944 1.00 96.44 210 ALA A O 1
ATOM 1617 N N . VAL A 1 211 ? 19.920 -2.764 -15.567 1.00 96.44 211 VAL A N 1
ATOM 1618 C CA . VAL A 1 211 ? 18.957 -3.088 -16.634 1.00 96.44 211 VAL A CA 1
ATOM 1619 C C . VAL A 1 211 ? 18.568 -1.837 -17.425 1.00 96.44 211 VAL A C 1
ATOM 1621 O O . VAL A 1 211 ? 18.659 -1.850 -18.651 1.00 96.44 211 VAL A O 1
ATOM 1624 N N . VAL A 1 212 ? 18.213 -0.736 -16.752 1.00 96.06 212 VAL A N 1
ATOM 1625 C CA . VAL A 1 212 ? 17.845 0.534 -17.406 1.00 96.06 212 VAL A CA 1
ATOM 1626 C C . VAL A 1 212 ? 19.012 1.098 -18.224 1.00 96.06 212 VAL A C 1
ATOM 1628 O O . VAL A 1 212 ? 18.812 1.545 -19.354 1.00 96.06 212 VAL A O 1
ATOM 1631 N N . SER A 1 213 ? 20.248 1.026 -17.713 1.00 95.88 213 SER A N 1
ATOM 1632 C CA . SER A 1 213 ? 21.438 1.460 -18.458 1.00 95.88 213 SER A CA 1
ATOM 1633 C C . SER A 1 213 ? 21.635 0.664 -19.752 1.00 95.88 213 SER A C 1
ATOM 1635 O O . SER A 1 213 ? 21.899 1.255 -20.799 1.00 95.88 213 SER A O 1
ATOM 1637 N N . GLN A 1 214 ? 21.493 -0.664 -19.706 1.00 95.12 214 GLN A N 1
ATOM 1638 C CA . GLN A 1 214 ? 21.656 -1.514 -20.889 1.00 95.12 214 GLN A CA 1
ATOM 1639 C C . GLN A 1 214 ? 20.495 -1.342 -21.876 1.00 95.12 214 GLN A C 1
ATOM 1641 O O . GLN A 1 214 ? 20.740 -1.170 -23.069 1.00 95.12 214 GLN A O 1
ATOM 1646 N N . PHE A 1 215 ? 19.252 -1.277 -21.392 1.00 96.00 215 PHE A N 1
ATOM 1647 C CA . PHE A 1 215 ? 18.076 -1.018 -22.223 1.00 96.00 215 PHE A CA 1
ATOM 1648 C C . PHE A 1 215 ? 18.196 0.311 -22.989 1.00 96.00 215 PHE A C 1
ATOM 1650 O O . PHE A 1 215 ? 18.022 0.345 -24.207 1.00 96.00 215 PHE A O 1
ATOM 1657 N N . ASN A 1 216 ? 18.600 1.392 -22.311 1.00 94.88 216 ASN A N 1
ATOM 1658 C CA . ASN A 1 216 ? 18.788 2.699 -22.945 1.00 94.88 216 ASN A CA 1
ATOM 1659 C C . ASN A 1 216 ? 19.909 2.692 -24.001 1.00 94.88 216 ASN A C 1
ATOM 1661 O O . ASN A 1 216 ? 19.765 3.336 -25.040 1.00 94.88 216 ASN A O 1
ATOM 1665 N N . LYS A 1 217 ? 20.998 1.934 -23.792 1.00 95.38 217 LYS A N 1
ATOM 1666 C CA . LYS A 1 217 ? 22.043 1.750 -24.819 1.00 95.38 217 LYS A CA 1
ATOM 1667 C C . LYS A 1 217 ? 21.514 1.004 -26.041 1.00 95.38 217 LYS A 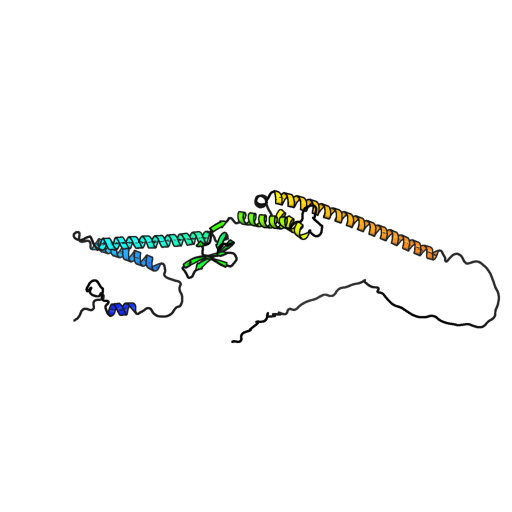C 1
ATOM 1669 O O . LYS A 1 217 ? 21.790 1.427 -27.158 1.00 95.38 217 LYS A O 1
ATOM 1674 N N . LEU A 1 218 ? 20.750 -0.074 -25.844 1.00 94.19 218 LEU A N 1
ATOM 1675 C CA . LEU A 1 218 ? 20.131 -0.825 -26.942 1.00 94.19 218 LEU A CA 1
ATOM 1676 C C . LEU A 1 218 ? 19.161 0.056 -27.739 1.00 94.19 218 LEU A C 1
ATOM 1678 O O . LEU A 1 218 ? 19.170 0.018 -28.969 1.00 94.19 218 LEU A O 1
ATOM 1682 N N . LYS A 1 219 ? 18.360 0.876 -27.048 1.00 94.75 219 LYS A N 1
ATOM 1683 C CA . LYS A 1 219 ? 17.413 1.803 -27.676 1.00 94.75 219 LYS A CA 1
ATOM 1684 C C . LYS A 1 219 ? 18.135 2.868 -28.503 1.00 94.75 219 LYS A C 1
ATOM 1686 O O . LYS A 1 219 ? 17.855 2.995 -29.691 1.00 94.75 219 LYS A O 1
ATOM 1691 N N . ALA A 1 220 ? 19.140 3.534 -27.930 1.00 95.25 220 ALA A N 1
ATOM 1692 C CA . ALA A 1 220 ? 19.956 4.517 -28.643 1.00 95.25 220 ALA A CA 1
ATOM 1693 C C . ALA A 1 220 ? 20.715 3.912 -29.844 1.00 95.25 220 ALA A C 1
ATOM 1695 O O . ALA A 1 220 ? 20.802 4.542 -30.897 1.00 95.25 220 ALA A O 1
ATOM 1696 N N . ALA A 1 221 ? 21.230 2.683 -29.718 1.00 95.12 221 ALA A N 1
ATOM 1697 C CA . ALA A 1 221 ? 21.898 1.981 -30.814 1.00 95.12 221 ALA A CA 1
ATOM 1698 C C . ALA A 1 221 ? 20.935 1.654 -31.969 1.00 95.12 221 ALA A C 1
ATOM 1700 O O . ALA A 1 221 ? 21.297 1.832 -33.132 1.00 95.12 221 ALA A O 1
ATOM 1701 N N . LYS A 1 222 ? 19.698 1.235 -31.664 1.00 94.62 222 LYS A N 1
ATOM 1702 C CA . LYS A 1 222 ? 18.657 1.046 -32.682 1.00 94.62 222 LYS A CA 1
ATOM 1703 C C . LYS A 1 222 ? 18.278 2.370 -33.350 1.00 94.62 222 LYS A C 1
ATOM 1705 O O . LYS A 1 222 ? 18.265 2.434 -34.571 1.00 94.62 222 LYS A O 1
ATOM 1710 N N . GLU A 1 223 ? 18.027 3.425 -32.576 1.00 94.31 223 GLU A N 1
ATOM 1711 C CA . GLU A 1 223 ? 17.675 4.746 -33.118 1.00 94.31 223 GLU A CA 1
ATOM 1712 C C . GLU A 1 223 ? 18.772 5.334 -34.022 1.00 94.31 223 GLU A C 1
ATOM 1714 O O . GLU A 1 223 ? 18.462 6.067 -34.960 1.00 94.31 223 GLU A O 1
ATOM 1719 N N . ALA A 1 224 ? 20.048 5.026 -33.763 1.00 94.25 224 ALA A N 1
ATOM 1720 C CA . ALA A 1 224 ? 21.153 5.379 -34.652 1.00 94.25 224 ALA A CA 1
ATOM 1721 C C . ALA A 1 224 ? 21.137 4.547 -35.948 1.00 94.25 224 ALA A C 1
ATOM 1723 O O . ALA A 1 224 ? 21.178 5.116 -37.037 1.00 94.25 224 ALA A O 1
ATOM 1724 N N . ALA A 1 225 ? 21.004 3.220 -35.845 1.00 93.06 225 ALA A N 1
ATOM 1725 C CA . ALA A 1 225 ? 20.968 2.325 -37.002 1.00 93.06 225 ALA A CA 1
ATOM 1726 C C . ALA A 1 225 ? 19.756 2.575 -37.923 1.00 93.06 225 ALA A C 1
ATOM 1728 O O . ALA A 1 225 ? 19.886 2.517 -39.147 1.00 93.06 225 ALA A O 1
ATOM 1729 N N . ASP A 1 226 ? 18.589 2.892 -37.354 1.00 93.94 226 ASP A N 1
ATOM 1730 C CA . ASP A 1 226 ? 17.385 3.231 -38.118 1.00 93.94 226 ASP A CA 1
ATOM 1731 C C . ASP A 1 226 ? 17.584 4.543 -38.911 1.00 93.94 226 ASP A C 1
ATOM 1733 O O . ASP A 1 226 ? 17.214 4.598 -40.085 1.00 93.94 226 ASP A O 1
ATOM 1737 N N . LYS A 1 227 ? 18.261 5.553 -38.334 1.00 94.44 227 LYS A N 1
ATOM 1738 C CA . LYS A 1 227 ? 18.636 6.802 -39.033 1.00 94.44 227 LYS A CA 1
ATOM 1739 C C . LYS A 1 227 ? 19.646 6.569 -40.155 1.00 94.44 227 LYS A C 1
ATOM 1741 O O . LYS A 1 227 ? 19.427 7.035 -41.269 1.00 94.44 227 LYS A O 1
ATOM 1746 N N . GLU A 1 228 ? 20.719 5.817 -39.899 1.00 93.56 228 GLU A N 1
ATOM 1747 C CA . GLU A 1 228 ? 21.710 5.468 -40.932 1.00 93.56 228 GLU A CA 1
ATOM 1748 C C . GLU A 1 228 ? 21.057 4.715 -42.103 1.00 93.56 228 GLU A C 1
ATOM 1750 O O . GLU A 1 228 ? 21.355 4.974 -43.272 1.00 93.56 228 GLU A O 1
ATOM 1755 N N . ARG A 1 229 ? 20.110 3.815 -41.805 1.00 93.69 229 ARG A N 1
ATOM 1756 C CA . ARG A 1 229 ? 19.330 3.095 -42.815 1.00 93.69 229 ARG A CA 1
ATOM 1757 C C . ARG A 1 229 ? 18.406 4.023 -43.607 1.00 93.69 229 ARG A C 1
ATOM 1759 O O . ARG A 1 229 ? 18.299 3.856 -44.821 1.00 93.69 229 ARG A O 1
ATOM 1766 N N . GLU A 1 230 ? 17.748 4.981 -42.960 1.00 94.25 230 GLU A N 1
ATOM 1767 C CA . GLU A 1 230 ? 16.899 5.977 -43.626 1.00 94.25 230 GLU A CA 1
ATOM 1768 C C . GLU A 1 230 ? 17.716 6.877 -44.571 1.00 94.25 230 GLU A C 1
ATOM 1770 O O . GLU A 1 230 ? 17.346 7.049 -45.736 1.00 94.25 230 GLU A O 1
ATOM 1775 N N . GLU A 1 231 ? 18.877 7.368 -44.125 1.00 92.88 231 GLU A N 1
ATOM 1776 C CA . GLU A 1 231 ? 19.803 8.146 -44.958 1.00 92.88 231 GLU A CA 1
ATOM 1777 C C . GLU A 1 231 ? 20.331 7.334 -46.152 1.00 92.88 231 GLU A C 1
ATOM 1779 O O . GLU A 1 231 ? 20.353 7.834 -47.283 1.00 92.88 231 GLU A O 1
ATOM 1784 N N . ALA A 1 232 ? 20.691 6.063 -45.940 1.00 93.50 232 ALA A N 1
ATOM 1785 C CA . ALA A 1 232 ? 21.137 5.168 -47.006 1.00 93.50 232 ALA A CA 1
ATOM 1786 C C . ALA A 1 232 ? 20.035 4.897 -48.048 1.00 93.50 232 ALA A C 1
ATOM 1788 O O . ALA A 1 232 ? 20.308 4.940 -49.249 1.00 93.50 232 ALA A O 1
ATOM 1789 N N . ILE A 1 233 ? 18.787 4.674 -47.613 1.00 94.12 233 ILE A N 1
ATOM 1790 C CA . ILE A 1 233 ? 17.630 4.501 -48.509 1.00 94.12 233 ILE A CA 1
ATOM 1791 C C . ILE A 1 233 ? 17.383 5.776 -49.319 1.00 94.12 233 ILE A C 1
ATOM 1793 O O . ILE A 1 233 ? 17.213 5.703 -50.536 1.00 94.12 233 ILE A O 1
ATOM 1797 N N . LYS A 1 234 ? 17.412 6.948 -48.673 1.00 95.25 234 LYS A N 1
ATOM 1798 C CA . LYS A 1 234 ? 17.226 8.241 -49.342 1.00 95.25 234 LYS A CA 1
ATOM 1799 C C . LYS A 1 234 ? 18.288 8.482 -50.416 1.00 95.25 234 LYS A C 1
ATOM 1801 O O . LYS A 1 234 ? 17.949 8.869 -51.533 1.00 95.25 234 LYS A O 1
ATOM 1806 N N . LYS A 1 235 ? 19.557 8.198 -50.106 1.00 93.94 235 LYS A N 1
ATOM 1807 C CA . LYS A 1 235 ? 20.664 8.311 -51.064 1.00 93.94 235 LYS A CA 1
ATOM 1808 C C . LYS A 1 235 ? 20.511 7.333 -52.235 1.00 93.94 235 LYS A C 1
ATOM 1810 O O . LYS A 1 235 ? 20.653 7.743 -53.383 1.00 93.94 235 LYS A O 1
ATOM 1815 N N . ALA A 1 236 ? 20.171 6.071 -51.964 1.00 92.44 236 ALA A N 1
ATOM 1816 C CA . ALA A 1 236 ? 19.950 5.067 -53.006 1.00 92.44 236 ALA A CA 1
ATOM 1817 C C . ALA A 1 236 ? 18.769 5.429 -53.928 1.00 92.44 236 ALA A C 1
ATOM 1819 O O . ALA A 1 236 ? 18.854 5.233 -55.138 1.00 92.44 236 ALA A O 1
ATOM 1820 N N . ALA A 1 237 ? 17.693 6.006 -53.382 1.00 92.75 237 ALA A N 1
ATOM 1821 C CA . ALA A 1 237 ? 16.563 6.500 -54.166 1.00 92.75 237 ALA A CA 1
ATOM 1822 C C . ALA A 1 237 ? 16.949 7.690 -55.066 1.00 92.75 237 ALA A C 1
ATOM 1824 O O . ALA A 1 237 ? 16.538 7.739 -56.225 1.00 92.75 237 ALA A O 1
ATOM 1825 N N . GLU A 1 238 ? 17.773 8.621 -54.574 1.00 92.00 238 GLU A N 1
ATOM 1826 C CA . GLU A 1 238 ? 18.281 9.749 -55.368 1.00 92.00 238 GLU A CA 1
ATOM 1827 C C . GLU A 1 238 ? 19.226 9.288 -56.495 1.00 92.00 238 GLU A C 1
ATOM 1829 O O . GLU A 1 238 ? 19.138 9.776 -57.623 1.00 92.00 238 GLU A O 1
ATOM 1834 N N . GLU A 1 239 ? 20.105 8.318 -56.223 1.00 89.69 239 GLU A N 1
ATOM 1835 C CA . GLU A 1 239 ? 20.984 7.711 -57.232 1.00 89.69 239 GLU A CA 1
ATOM 1836 C C . GLU A 1 239 ? 20.185 6.921 -58.285 1.00 89.69 239 GLU A C 1
ATOM 1838 O O . GLU A 1 239 ? 20.446 7.062 -59.482 1.00 89.69 239 GLU A O 1
ATOM 1843 N N . ALA A 1 240 ? 19.159 6.167 -57.875 1.00 87.88 240 ALA A N 1
ATOM 1844 C CA . ALA A 1 240 ? 18.264 5.453 -58.788 1.00 87.88 240 ALA A CA 1
ATOM 1845 C C . ALA A 1 240 ? 17.437 6.405 -59.673 1.00 87.88 240 ALA A C 1
ATOM 1847 O O . ALA A 1 240 ? 17.296 6.155 -60.870 1.00 87.88 240 ALA A O 1
ATOM 1848 N N . ALA A 1 241 ? 16.942 7.519 -59.122 1.00 89.62 241 ALA A N 1
ATOM 1849 C CA . ALA A 1 241 ? 16.227 8.540 -59.888 1.00 89.62 241 ALA A CA 1
ATOM 1850 C C . ALA A 1 241 ? 17.125 9.175 -60.966 1.00 89.62 241 ALA A C 1
ATOM 1852 O O . ALA A 1 241 ? 16.734 9.242 -62.131 1.00 89.62 241 ALA A O 1
ATOM 1853 N N . LYS A 1 242 ? 18.365 9.547 -60.611 1.00 89.25 242 LYS A N 1
ATOM 1854 C CA . LYS A 1 242 ? 19.359 10.069 -61.567 1.00 89.25 242 LYS A CA 1
ATOM 1855 C C . LYS A 1 242 ? 19.730 9.045 -62.642 1.00 89.25 242 LYS A C 1
ATOM 1857 O O . LYS A 1 242 ? 19.899 9.413 -63.802 1.00 89.25 242 LYS A O 1
ATOM 1862 N N . ALA A 1 243 ? 19.838 7.764 -62.285 1.00 84.56 243 ALA A N 1
ATOM 1863 C CA . ALA A 1 243 ? 20.101 6.694 -63.245 1.00 84.56 243 ALA A CA 1
ATOM 1864 C C . ALA A 1 243 ? 18.931 6.492 -64.229 1.00 84.56 243 ALA A C 1
ATOM 1866 O O . ALA A 1 243 ? 19.166 6.312 -65.424 1.00 84.56 243 ALA A O 1
ATOM 1867 N N . ALA A 1 244 ? 17.683 6.577 -63.757 1.00 83.12 244 ALA A N 1
ATOM 1868 C CA . ALA A 1 244 ? 16.494 6.500 -64.605 1.00 83.12 244 ALA A CA 1
ATOM 1869 C C . ALA A 1 244 ? 16.381 7.702 -65.565 1.00 83.12 244 ALA A C 1
ATOM 1871 O O . ALA A 1 244 ? 16.103 7.518 -66.750 1.00 83.12 244 ALA A O 1
ATOM 1872 N N . GLU A 1 245 ? 16.665 8.917 -65.088 1.00 80.94 245 GLU A N 1
ATOM 1873 C CA . GLU A 1 245 ? 16.702 10.133 -65.913 1.00 80.94 245 GLU A CA 1
ATOM 1874 C C . GLU A 1 245 ? 17.812 10.067 -66.982 1.00 80.94 245 GLU A C 1
ATOM 1876 O O . GLU A 1 245 ? 17.584 10.379 -68.154 1.00 80.94 245 GLU A O 1
ATOM 1881 N N . ALA A 1 246 ? 19.000 9.571 -66.618 1.00 77.69 246 ALA A N 1
ATOM 1882 C CA . ALA A 1 246 ? 20.097 9.350 -67.559 1.00 77.69 246 ALA A CA 1
ATOM 1883 C C . ALA A 1 246 ? 19.764 8.285 -68.623 1.00 77.69 246 ALA A C 1
ATOM 1885 O O . ALA A 1 246 ? 20.094 8.469 -69.796 1.00 77.69 246 ALA A O 1
ATOM 1886 N N . ALA A 1 247 ? 19.078 7.200 -68.245 1.00 75.12 247 ALA A N 1
ATOM 1887 C CA . ALA A 1 247 ? 18.627 6.170 -69.181 1.00 75.12 247 ALA A CA 1
ATOM 1888 C C . ALA A 1 247 ? 17.566 6.703 -70.164 1.00 75.12 247 ALA A C 1
ATOM 1890 O O . ALA A 1 247 ? 17.641 6.421 -71.362 1.00 75.12 247 ALA A O 1
ATOM 1891 N N . ALA A 1 248 ? 16.631 7.537 -69.694 1.00 69.31 248 ALA A N 1
ATOM 1892 C CA . ALA A 1 248 ? 15.649 8.200 -70.552 1.00 69.31 248 ALA A CA 1
ATOM 1893 C C . ALA A 1 248 ? 16.320 9.110 -71.603 1.00 69.31 248 ALA A C 1
ATOM 1895 O O . ALA A 1 248 ? 15.957 9.063 -72.779 1.00 69.31 248 ALA A O 1
ATOM 1896 N N . ASN A 1 249 ? 17.357 9.863 -71.215 1.00 63.53 249 ASN A N 1
ATOM 1897 C CA . ASN A 1 249 ? 18.126 10.720 -72.128 1.00 63.53 249 ASN A CA 1
ATOM 1898 C C . ASN A 1 249 ? 19.068 9.964 -73.088 1.00 63.53 249 ASN A C 1
ATOM 1900 O O . ASN A 1 249 ? 19.489 10.533 -74.092 1.00 63.53 249 ASN A O 1
ATOM 1904 N N . GLN A 1 250 ? 19.392 8.689 -72.847 1.00 58.34 250 GLN A N 1
ATOM 1905 C CA . GLN A 1 250 ? 20.096 7.878 -73.852 1.00 58.34 250 GLN A CA 1
ATOM 1906 C C . GLN A 1 250 ? 19.147 7.337 -74.930 1.00 58.34 250 GLN A C 1
ATOM 1908 O O . GLN A 1 250 ? 19.556 7.200 -76.082 1.00 58.34 250 GLN A O 1
ATOM 1913 N N . SER A 1 251 ? 17.867 7.122 -74.607 1.00 46.38 251 SER A N 1
ATOM 1914 C CA . SER A 1 251 ? 16.864 6.652 -75.574 1.00 46.38 251 SER A CA 1
ATOM 1915 C C . SER A 1 251 ? 16.506 7.681 -76.658 1.00 46.38 251 SER A C 1
ATOM 1917 O O . SER A 1 251 ? 15.974 7.295 -77.698 1.00 46.38 251 SER A O 1
ATOM 1919 N N . SER A 1 252 ? 16.786 8.972 -76.451 1.00 43.31 252 SER A N 1
ATOM 1920 C CA . SER A 1 252 ? 16.632 10.014 -77.479 1.00 43.31 252 SER A CA 1
ATOM 1921 C C . SER A 1 252 ? 17.838 10.119 -78.424 1.00 43.31 252 SER A C 1
ATOM 1923 O O . SER A 1 252 ? 17.713 10.696 -79.501 1.00 43.31 252 SER A O 1
ATOM 1925 N N . THR A 1 253 ? 18.985 9.524 -78.071 1.00 40.16 253 THR A N 1
ATOM 1926 C CA . THR A 1 253 ? 20.257 9.677 -78.810 1.00 40.16 253 THR A CA 1
ATOM 1927 C C . THR A 1 253 ? 20.539 8.514 -79.784 1.00 40.16 253 THR A C 1
ATOM 1929 O O . THR A 1 253 ? 21.575 8.481 -80.438 1.00 40.16 253 THR A O 1
ATOM 1932 N N . THR A 1 254 ? 19.605 7.571 -79.953 1.00 36.47 254 THR A N 1
ATOM 1933 C CA . THR A 1 254 ? 19.650 6.523 -81.000 1.00 36.47 254 THR A CA 1
ATOM 1934 C C . THR A 1 254 ? 18.767 6.821 -82.220 1.00 36.47 254 THR A C 1
ATOM 1936 O O . THR A 1 254 ? 18.705 6.009 -83.140 1.00 36.47 254 THR A O 1
ATOM 1939 N N . ALA A 1 255 ? 18.118 7.991 -82.269 1.00 39.78 255 ALA A N 1
ATOM 1940 C CA . ALA A 1 255 ? 17.353 8.454 -83.433 1.00 39.78 255 ALA A CA 1
ATOM 1941 C C . ALA A 1 255 ? 18.203 9.218 -84.477 1.00 39.78 255 ALA A C 1
ATOM 1943 O O . ALA A 1 255 ? 17.755 9.412 -85.605 1.00 39.78 255 ALA A O 1
ATOM 1944 N N . GLU A 1 256 ? 19.435 9.620 -84.140 1.00 37.03 256 GLU A N 1
ATOM 1945 C CA . GLU A 1 256 ? 20.328 10.394 -85.019 1.00 37.03 256 GLU A CA 1
ATOM 1946 C C . GLU A 1 256 ? 21.525 9.568 -85.525 1.00 37.03 256 GLU A C 1
ATOM 1948 O O . GLU A 1 256 ? 22.687 9.913 -85.312 1.00 37.03 256 GLU A O 1
ATOM 1953 N N . THR A 1 257 ? 21.278 8.442 -86.208 1.00 35.19 257 THR A N 1
ATOM 1954 C CA . THR A 1 257 ? 22.346 7.770 -86.987 1.00 35.19 257 THR A CA 1
ATOM 1955 C C . THR A 1 257 ? 21.866 6.986 -88.219 1.00 35.19 257 THR A C 1
ATOM 1957 O O . THR A 1 257 ? 22.443 5.958 -88.569 1.00 35.19 257 THR A O 1
ATOM 1960 N N . SER A 1 258 ? 20.842 7.472 -88.934 1.00 33.41 258 SER A N 1
ATOM 1961 C CA . SER A 1 258 ? 20.492 6.939 -90.268 1.00 33.41 258 SER A CA 1
ATOM 1962 C C . SER A 1 258 ? 19.715 7.918 -91.166 1.00 33.41 258 SER A C 1
ATOM 1964 O O . SER A 1 258 ? 18.566 7.684 -91.537 1.00 33.41 258 SER A O 1
ATOM 1966 N N . SER A 1 259 ? 20.352 9.007 -91.608 1.00 35.78 259 SER A N 1
ATOM 1967 C CA . SER A 1 259 ? 19.811 9.825 -92.707 1.00 35.78 259 SER A CA 1
ATOM 1968 C C . SER A 1 259 ? 20.909 10.488 -93.551 1.00 35.78 259 SER A C 1
ATOM 1970 O O . SER A 1 259 ? 21.896 10.988 -93.019 1.00 35.78 259 SER A O 1
ATOM 1972 N N . THR A 1 260 ? 20.693 10.522 -94.878 1.00 26.72 260 THR A N 1
ATOM 1973 C CA . THR A 1 260 ? 21.638 10.914 -95.961 1.00 26.72 260 THR A CA 1
ATOM 1974 C C . THR A 1 260 ? 22.595 9.777 -96.375 1.00 26.72 260 THR A C 1
ATOM 1976 O O . THR A 1 260 ? 23.495 9.437 -95.622 1.00 26.72 260 THR A O 1
ATOM 1979 N N . SER A 1 261 ? 22.529 9.152 -97.562 1.00 30.02 261 SER A N 1
ATOM 1980 C CA . SER A 1 261 ? 21.636 9.245 -98.748 1.00 30.02 261 SER A CA 1
ATOM 1981 C C . SER A 1 261 ? 21.824 7.950 -99.609 1.00 30.02 261 SER A C 1
ATOM 1983 O O . SER A 1 261 ? 22.599 7.095 -99.194 1.00 30.02 261 SER A O 1
ATOM 1985 N N . SER A 1 262 ? 21.203 7.676 -100.772 1.00 29.41 262 SER A N 1
ATOM 1986 C CA . SER A 1 262 ? 20.359 8.482 -101.674 1.00 29.41 262 SER A CA 1
ATOM 1987 C C . SER A 1 262 ? 19.481 7.620 -102.618 1.00 29.41 262 SER A C 1
ATOM 1989 O O . SER A 1 262 ? 19.777 6.456 -102.849 1.00 29.41 262 SER A O 1
ATOM 1991 N N . GLN A 1 263 ? 18.464 8.264 -103.204 1.00 31.06 263 GLN A N 1
ATOM 1992 C CA . GLN A 1 263 ? 17.863 8.085 -104.547 1.00 31.06 263 GLN A CA 1
ATOM 1993 C C . GLN A 1 263 ? 17.531 6.700 -105.178 1.00 31.06 263 GLN A C 1
ATOM 1995 O O . GLN A 1 263 ? 18.399 5.977 -105.646 1.00 31.06 263 GLN A O 1
ATOM 2000 N N . THR A 1 264 ? 16.214 6.535 -105.408 1.00 26.34 264 THR A N 1
ATOM 2001 C CA . THR A 1 264 ? 15.540 6.163 -106.685 1.00 26.34 264 THR A CA 1
ATOM 2002 C C . THR A 1 264 ? 15.711 4.748 -107.277 1.00 26.34 264 THR A C 1
ATOM 2004 O O . THR A 1 264 ? 16.756 4.432 -107.830 1.00 26.34 264 THR A O 1
ATOM 2007 N N . SER A 1 265 ? 14.620 3.960 -107.315 1.00 28.39 265 SER A N 1
ATOM 2008 C CA . SER A 1 265 ? 13.861 3.672 -108.561 1.00 28.39 265 SER A CA 1
ATOM 2009 C C . SER A 1 265 ? 12.676 2.696 -108.383 1.00 28.39 265 SER A C 1
ATOM 2011 O O . SER A 1 265 ? 12.769 1.714 -107.662 1.00 28.39 265 SER A O 1
ATOM 2013 N N . GLU A 1 266 ? 11.578 3.027 -109.070 1.00 28.55 266 GLU A N 1
ATOM 2014 C CA . GLU A 1 266 ? 10.593 2.176 -109.779 1.00 28.55 266 GLU A CA 1
ATOM 2015 C C . GLU A 1 266 ? 10.151 0.775 -109.266 1.00 28.55 266 GLU A C 1
ATOM 2017 O O . GLU A 1 266 ? 10.863 -0.214 -109.367 1.00 28.55 266 GLU A O 1
ATOM 2022 N N . GLU A 1 267 ? 8.849 0.720 -108.933 1.00 28.70 267 GLU A N 1
ATOM 2023 C CA . GLU A 1 267 ? 7.813 -0.163 -109.526 1.00 28.70 267 GLU A CA 1
ATOM 2024 C C . GLU A 1 267 ? 7.650 -1.669 -109.150 1.00 28.70 267 GLU A C 1
ATOM 2026 O O . GLU A 1 267 ? 8.578 -2.436 -108.932 1.00 28.70 267 GLU A O 1
ATOM 2031 N N . THR A 1 268 ? 6.378 -2.102 -109.208 1.00 25.47 268 THR A N 1
ATOM 2032 C CA . THR A 1 268 ? 5.837 -3.485 -109.298 1.00 25.47 268 THR A CA 1
ATOM 2033 C C . THR A 1 268 ? 5.730 -4.398 -108.051 1.00 25.47 268 THR A C 1
ATOM 2035 O O . THR A 1 268 ? 6.537 -5.274 -107.788 1.00 25.47 268 THR A O 1
ATOM 2038 N N . ASN A 1 269 ? 4.589 -4.259 -107.365 1.00 26.56 269 ASN A N 1
ATOM 2039 C CA . ASN A 1 269 ? 3.491 -5.247 -107.266 1.00 26.56 269 ASN A CA 1
ATOM 2040 C C . ASN A 1 269 ? 3.719 -6.734 -106.832 1.00 26.56 269 ASN A C 1
ATOM 2042 O O . ASN A 1 269 ? 4.351 -7.528 -107.522 1.00 26.56 269 ASN A O 1
ATOM 2046 N N . THR A 1 270 ? 2.865 -7.145 -105.877 1.00 26.67 270 THR A N 1
ATOM 2047 C CA . THR A 1 270 ? 2.235 -8.479 -105.645 1.00 26.67 270 THR A CA 1
ATOM 2048 C C . THR A 1 270 ? 2.861 -9.568 -104.741 1.00 26.67 270 THR A C 1
ATOM 2050 O O . THR A 1 270 ? 3.903 -10.144 -105.029 1.00 26.67 270 THR A O 1
ATOM 2053 N N . THR A 1 271 ? 1.983 -10.033 -103.830 1.00 27.89 271 THR A N 1
ATOM 2054 C CA . THR A 1 271 ? 1.770 -11.407 -103.290 1.00 27.89 271 THR A CA 1
ATOM 2055 C C . THR A 1 271 ? 2.546 -11.906 -102.059 1.00 27.89 271 THR A C 1
ATOM 2057 O O . THR A 1 271 ? 3.735 -12.163 -102.152 1.00 27.89 271 THR A O 1
ATOM 2060 N N . THR A 1 272 ? 1.766 -12.199 -100.996 1.00 29.05 272 THR A N 1
ATOM 2061 C CA . THR A 1 272 ? 1.877 -13.311 -100.004 1.00 29.05 272 THR A CA 1
ATOM 2062 C C . THR A 1 272 ? 3.192 -13.498 -99.212 1.00 29.05 272 THR A C 1
ATOM 2064 O O . THR A 1 272 ? 4.284 -13.330 -99.723 1.00 29.05 272 THR A O 1
ATOM 2067 N N . ASP A 1 273 ? 3.167 -13.889 -97.935 1.00 31.06 273 ASP A N 1
ATOM 2068 C CA . ASP A 1 273 ? 2.222 -14.839 -97.331 1.00 31.06 273 ASP A CA 1
ATOM 2069 C C . ASP A 1 273 ? 1.957 -14.609 -95.826 1.00 31.06 273 ASP A C 1
ATOM 2071 O O . ASP A 1 273 ? 2.713 -13.926 -95.136 1.00 31.06 273 ASP A O 1
ATOM 2075 N N . THR A 1 274 ? 0.886 -15.221 -95.316 1.00 32.12 274 THR A N 1
ATOM 2076 C CA . THR A 1 274 ? 0.462 -15.201 -93.902 1.00 32.12 274 THR A CA 1
ATOM 2077 C C . THR A 1 274 ? 0.435 -16.610 -93.324 1.00 32.12 274 THR A C 1
ATOM 2079 O O . THR A 1 274 ? -0.302 -17.449 -93.833 1.00 32.12 274 THR A O 1
ATOM 2082 N N . THR A 1 275 ? 1.147 -16.851 -92.218 1.00 30.86 275 THR A N 1
ATOM 2083 C CA . THR A 1 275 ? 0.960 -17.983 -91.277 1.00 30.86 275 THR A CA 1
ATOM 2084 C C . THR A 1 275 ? 1.773 -17.647 -90.001 1.00 30.86 275 THR A C 1
ATOM 2086 O O . THR A 1 275 ? 2.953 -17.340 -90.130 1.00 30.86 275 THR A O 1
ATOM 2089 N N . THR A 1 276 ? 1.212 -17.437 -88.793 1.00 35.25 276 THR A N 1
ATOM 2090 C CA . THR A 1 276 ? 0.388 -18.342 -87.939 1.00 35.25 276 THR A CA 1
ATOM 2091 C C . THR A 1 276 ? 1.269 -19.456 -87.337 1.00 35.25 276 THR A C 1
ATOM 2093 O O . THR A 1 276 ? 1.997 -20.092 -88.080 1.00 35.25 276 THR A O 1
ATOM 2096 N N . GLN A 1 277 ? 1.318 -19.792 -86.041 1.00 33.69 277 GLN A N 1
ATOM 2097 C CA . GLN A 1 277 ? 0.704 -19.328 -84.779 1.00 33.69 277 GLN A CA 1
ATOM 2098 C C . GLN A 1 277 ? 1.558 -19.907 -83.624 1.00 33.69 277 GLN A C 1
ATOM 2100 O O . GLN A 1 277 ? 2.197 -20.938 -83.826 1.00 33.69 277 GLN A O 1
ATOM 2105 N N . ALA A 1 278 ? 1.485 -19.342 -82.414 1.00 29.94 278 ALA A N 1
ATOM 2106 C CA . ALA A 1 278 ? 1.588 -20.108 -81.159 1.00 29.94 278 ALA A CA 1
ATOM 2107 C C . ALA A 1 278 ? 1.086 -19.249 -79.985 1.00 29.94 278 ALA A C 1
ATOM 2109 O O . ALA A 1 278 ? 1.730 -18.275 -79.599 1.00 29.94 278 ALA A O 1
ATOM 2110 N N . GLU A 1 279 ? -0.081 -19.599 -79.451 1.00 33.47 279 GLU A N 1
ATOM 2111 C CA . GLU A 1 279 ? -0.693 -18.980 -78.271 1.00 33.47 279 GLU A CA 1
ATOM 2112 C C . GLU A 1 279 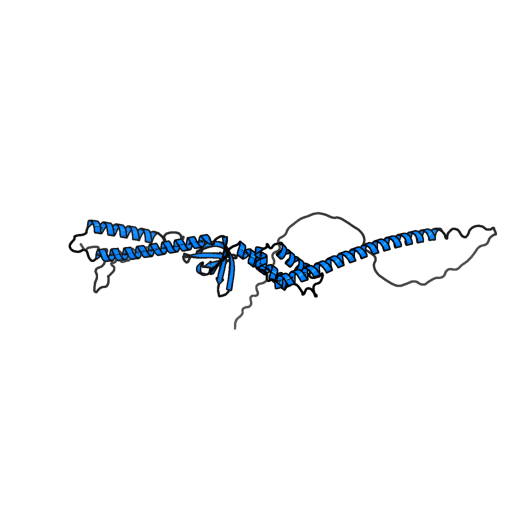? -0.354 -19.756 -76.978 1.00 33.47 279 GLU A C 1
ATOM 2114 O O . GLU A 1 279 ? 0.201 -20.851 -77.017 1.00 33.47 279 GLU A O 1
ATOM 2119 N N . GLU A 1 280 ? -0.820 -19.185 -75.860 1.00 31.89 280 GLU A N 1
ATOM 2120 C CA . GLU A 1 280 ? -1.291 -19.850 -74.630 1.00 31.89 280 GLU A CA 1
ATOM 2121 C C . GLU A 1 280 ? -0.365 -20.147 -73.423 1.00 31.89 280 GLU A C 1
ATOM 2123 O O . GLU A 1 280 ? 0.596 -20.904 -73.481 1.00 31.89 280 GLU A O 1
ATOM 2128 N N . ASN A 1 281 ? -0.871 -19.663 -72.271 1.00 32.41 281 ASN A N 1
ATOM 2129 C CA . ASN A 1 281 ? -0.759 -20.168 -70.888 1.00 32.41 281 ASN A CA 1
ATOM 2130 C C . ASN A 1 281 ? 0.585 -20.057 -70.112 1.00 32.41 281 ASN A C 1
ATOM 2132 O O . ASN A 1 281 ? 1.640 -20.430 -70.602 1.00 32.41 281 ASN A O 1
ATOM 2136 N N . ALA A 1 282 ? 0.609 -19.621 -68.836 1.00 33.44 282 ALA A N 1
ATOM 2137 C CA . ALA A 1 282 ? -0.466 -19.071 -67.987 1.00 33.44 282 ALA A CA 1
ATOM 2138 C C . ALA A 1 282 ? 0.035 -18.301 -66.730 1.00 33.44 282 ALA A C 1
ATOM 2140 O O . ALA A 1 282 ? 1.078 -18.619 -66.172 1.00 33.44 282 ALA A O 1
ATOM 2141 N N . ALA A 1 283 ? -0.825 -17.384 -66.258 1.00 33.28 283 ALA A N 1
ATOM 2142 C CA . ALA A 1 283 ? -1.166 -17.045 -64.858 1.00 33.28 283 ALA A CA 1
ATOM 2143 C C . ALA A 1 283 ? -0.148 -16.461 -63.830 1.00 33.28 283 ALA A C 1
ATOM 2145 O O . ALA A 1 283 ? 0.749 -17.144 -63.353 1.00 33.28 283 ALA A O 1
ATOM 2146 N N . SER A 1 284 ? -0.529 -15.273 -63.316 1.00 33.50 284 SER A N 1
ATOM 2147 C CA . SER A 1 284 ? -0.480 -14.810 -61.900 1.00 33.50 284 SER A CA 1
ATOM 2148 C C . SER A 1 284 ? 0.890 -14.563 -61.221 1.00 33.50 284 SER A C 1
ATOM 2150 O O . SER A 1 284 ? 1.730 -15.442 -61.156 1.00 33.50 284 SER A O 1
ATOM 2152 N N . ALA A 1 285 ? 1.152 -13.416 -60.570 1.00 35.00 285 ALA A N 1
ATOM 2153 C CA . ALA A 1 285 ? 0.275 -12.795 -59.570 1.00 35.00 285 ALA A CA 1
ATOM 2154 C C . ALA A 1 285 ? 0.541 -11.291 -59.275 1.00 35.00 285 ALA A C 1
ATOM 2156 O O . ALA A 1 285 ? 1.663 -10.888 -58.992 1.00 35.00 285 ALA A O 1
ATOM 2157 N N . ILE A 1 286 ? -0.567 -10.539 -59.219 1.00 32.41 286 ILE A N 1
ATOM 2158 C CA . ILE A 1 286 ? -0.914 -9.463 -58.262 1.00 32.41 286 ILE A CA 1
ATOM 2159 C C . ILE A 1 286 ? -0.034 -8.193 -58.208 1.00 32.41 286 ILE A C 1
ATOM 2161 O O . ILE A 1 286 ? 0.973 -8.093 -57.513 1.00 32.41 286 ILE A O 1
ATOM 2165 N N . VAL A 1 287 ? -0.580 -7.156 -58.848 1.00 30.81 287 VAL A N 1
ATOM 2166 C CA . VAL A 1 287 ? -0.409 -5.728 -58.535 1.00 30.81 287 VAL A CA 1
ATOM 2167 C C . VAL A 1 287 ? -1.403 -5.332 -57.434 1.00 30.81 287 VAL A C 1
ATOM 2169 O O . VAL A 1 287 ? -2.540 -5.799 -57.494 1.00 30.81 287 VAL A O 1
ATOM 2172 N N . ALA A 1 288 ? -1.006 -4.435 -56.519 1.00 31.72 288 ALA A N 1
ATOM 2173 C CA . ALA A 1 288 ? -1.741 -3.217 -56.105 1.00 31.72 288 ALA A CA 1
ATOM 2174 C C . ALA A 1 288 ? -1.511 -2.849 -54.629 1.00 31.72 288 ALA A C 1
ATOM 2176 O O . ALA A 1 288 ? -1.897 -3.614 -53.756 1.00 31.72 288 ALA A O 1
ATOM 2177 N N . GLU A 1 289 ? -1.034 -1.624 -54.369 1.00 29.16 289 GLU A N 1
ATOM 2178 C CA . GLU A 1 289 ? -1.606 -0.777 -53.308 1.00 29.16 289 GLU A CA 1
ATOM 2179 C C . GLU A 1 289 ? -1.237 0.706 -53.517 1.00 29.16 289 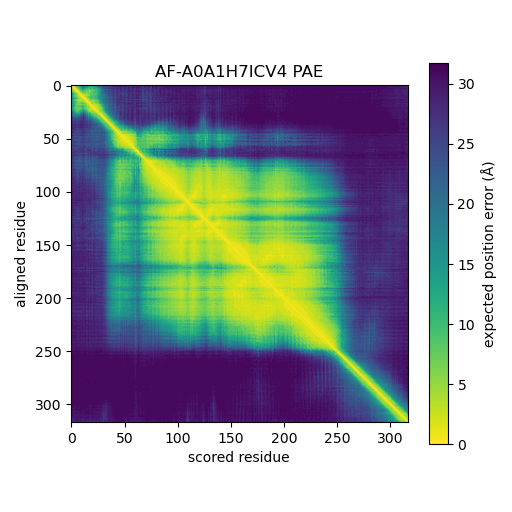GLU A C 1
ATOM 2181 O O . GLU A 1 289 ? -0.099 1.108 -53.293 1.00 29.16 289 GLU A O 1
ATOM 2186 N N . THR A 1 290 ? -2.206 1.532 -53.927 1.00 26.09 290 THR A N 1
ATOM 2187 C CA . THR A 1 290 ? -2.169 2.997 -53.755 1.00 26.09 290 THR A CA 1
ATOM 2188 C C . THR A 1 290 ? -3.589 3.570 -53.703 1.00 26.09 290 THR A C 1
ATOM 2190 O O . THR A 1 290 ? -4.449 3.137 -54.467 1.00 26.09 290 THR A O 1
ATOM 2193 N N . THR A 1 291 ? -3.753 4.636 -52.905 1.00 27.92 291 THR A N 1
ATOM 2194 C CA . THR A 1 291 ? -4.855 5.635 -52.853 1.00 27.92 291 THR A CA 1
ATOM 2195 C C . THR A 1 291 ? -6.165 5.238 -52.117 1.00 27.92 291 THR A C 1
ATOM 2197 O O . THR A 1 291 ? -6.767 4.235 -52.472 1.00 27.92 291 THR A O 1
ATOM 2200 N N . THR A 1 292 ? -6.563 5.869 -50.981 1.00 26.73 292 THR A N 1
ATOM 2201 C CA . THR A 1 292 ? -7.120 7.258 -50.768 1.00 26.73 292 THR A CA 1
ATOM 2202 C C . THR A 1 292 ? -8.655 7.251 -51.017 1.00 26.73 292 THR A C 1
ATOM 2204 O O . THR A 1 292 ? -9.056 6.699 -52.030 1.00 26.73 292 THR A O 1
ATOM 2207 N N . THR A 1 293 ? -9.603 7.763 -50.198 1.00 27.81 293 THR A N 1
ATOM 2208 C CA . THR A 1 293 ? -9.634 8.610 -48.966 1.00 27.81 293 THR A CA 1
ATOM 2209 C C . THR A 1 293 ? -11.037 8.620 -48.302 1.00 27.81 293 THR A C 1
ATOM 2211 O O . THR A 1 293 ? -11.999 8.265 -48.968 1.00 27.81 293 THR A O 1
ATOM 2214 N N . GLU A 1 294 ? -11.130 9.192 -47.080 1.00 29.53 294 GLU A N 1
ATOM 2215 C CA . GLU A 1 294 ? -12.283 9.952 -46.500 1.00 29.53 294 GLU A CA 1
ATOM 2216 C C . GLU A 1 294 ? -13.635 9.243 -46.230 1.00 29.53 294 GLU A C 1
ATOM 2218 O O . GLU A 1 294 ? -14.023 8.323 -46.939 1.00 29.53 294 GLU A O 1
ATOM 2223 N N . GLY A 1 295 ? -14.416 9.697 -45.221 1.00 26.19 295 GLY A N 1
ATOM 2224 C CA . GLY A 1 295 ? -15.814 9.222 -45.159 1.00 26.19 295 GLY A CA 1
ATOM 2225 C C . GLY A 1 295 ? -16.820 9.651 -44.077 1.00 26.19 295 GLY A C 1
ATOM 2226 O O . GLY A 1 295 ? -17.967 9.822 -44.451 1.00 26.19 295 GLY A O 1
ATOM 2227 N N . THR A 1 296 ? -16.454 9.881 -42.807 1.00 26.88 296 THR A N 1
ATOM 2228 C CA . THR A 1 296 ? -17.279 10.622 -41.801 1.00 26.88 296 THR A CA 1
ATOM 2229 C C . THR A 1 296 ? -18.654 10.050 -41.315 1.00 26.88 296 THR A C 1
ATOM 2231 O O . THR A 1 296 ? -19.457 9.495 -42.053 1.00 26.88 296 THR A O 1
ATOM 2234 N N . THR A 1 297 ? -18.962 10.334 -40.032 1.00 28.16 297 THR A N 1
ATOM 2235 C CA . THR A 1 297 ? -20.283 10.365 -39.323 1.00 28.16 297 THR A CA 1
ATOM 2236 C C . THR A 1 297 ? -21.020 9.098 -38.817 1.00 28.16 297 THR A C 1
ATOM 2238 O O . THR A 1 297 ? -21.791 8.476 -39.531 1.00 28.16 297 THR A O 1
ATOM 2241 N N . GLN A 1 298 ? -20.930 8.929 -37.484 1.00 28.52 298 GLN A N 1
ATOM 2242 C CA . GLN A 1 298 ? -22.023 8.988 -36.476 1.00 28.52 298 GLN A CA 1
ATOM 2243 C C . GLN A 1 298 ? -23.029 7.835 -36.203 1.00 28.52 298 GLN A C 1
ATOM 2245 O O . GLN A 1 298 ? -23.880 7.516 -37.022 1.00 28.52 298 GLN A O 1
ATOM 2250 N N . SER A 1 299 ? -23.058 7.488 -34.900 1.00 27.05 299 SER A N 1
ATOM 2251 C CA . SER A 1 299 ? -24.242 7.344 -34.015 1.00 27.05 299 SER A CA 1
ATOM 2252 C C . SER A 1 299 ? -24.934 5.983 -33.816 1.00 27.05 299 SER A C 1
ATOM 2254 O O . SER A 1 299 ? -24.908 5.115 -34.677 1.00 27.05 299 SER A O 1
ATOM 2256 N N . GLU A 1 300 ? -25.573 5.896 -32.634 1.00 30.20 300 GLU A N 1
ATOM 2257 C CA . GLU A 1 300 ? -26.435 4.833 -32.066 1.00 30.20 300 GLU A CA 1
ATOM 2258 C C . GLU A 1 300 ? -25.688 3.526 -31.705 1.00 30.20 300 GLU A C 1
ATOM 2260 O O . GLU A 1 300 ? -25.073 2.871 -32.534 1.00 30.20 300 GLU A O 1
ATOM 2265 N N . GLU A 1 301 ? -25.488 3.176 -30.428 1.00 28.27 301 GLU A N 1
ATOM 2266 C CA . GLU A 1 301 ? -26.463 2.888 -29.352 1.00 28.27 301 GLU A CA 1
ATOM 2267 C C . GLU A 1 301 ? -27.333 1.653 -29.635 1.00 28.27 301 GLU A C 1
ATOM 2269 O O . GLU A 1 301 ? -28.370 1.765 -30.269 1.00 28.27 301 GLU A O 1
ATOM 2274 N N . THR A 1 302 ? -26.974 0.506 -29.041 1.00 31.64 302 THR A N 1
ATOM 2275 C CA . THR A 1 302 ? -27.944 -0.379 -28.365 1.00 31.64 302 THR A CA 1
ATOM 2276 C C . THR A 1 302 ? -27.261 -1.244 -27.307 1.00 31.64 302 THR A C 1
ATOM 2278 O O . THR A 1 302 ? -26.137 -1.712 -27.479 1.00 31.64 302 THR A O 1
ATOM 2281 N N . THR A 1 303 ? -27.990 -1.479 -26.220 1.00 31.52 303 THR A N 1
ATOM 2282 C CA . THR A 1 303 ? -27.715 -2.454 -25.161 1.00 31.52 303 THR A CA 1
ATOM 2283 C C . THR A 1 303 ? -27.769 -3.903 -25.674 1.00 31.52 303 THR A C 1
ATOM 2285 O O . THR A 1 303 ? -28.484 -4.208 -26.625 1.00 31.52 303 THR A O 1
ATOM 2288 N N . GLY A 1 304 ? -27.037 -4.819 -25.027 1.00 31.38 304 GLY A N 1
ATOM 2289 C CA . GLY A 1 304 ? -26.913 -6.210 -25.488 1.00 31.38 304 GLY A CA 1
ATOM 2290 C C . GLY A 1 304 ? -26.446 -7.182 -24.404 1.00 31.38 304 GLY A C 1
ATOM 2291 O O . GLY A 1 304 ? -25.349 -7.725 -24.477 1.00 31.38 304 GLY A O 1
ATOM 2292 N N . THR A 1 305 ? -27.272 -7.379 -23.378 1.00 33.00 305 THR A N 1
ATOM 2293 C CA . THR A 1 305 ? -27.079 -8.401 -22.337 1.00 33.00 305 THR A CA 1
ATOM 2294 C C . THR A 1 305 ? -27.059 -9.809 -22.943 1.00 33.00 305 THR A C 1
ATOM 2296 O O . THR A 1 305 ? -27.977 -10.149 -23.684 1.00 33.00 305 THR A O 1
ATOM 2299 N N . SER A 1 306 ? -26.111 -10.659 -22.537 1.00 36.47 306 SER A N 1
ATOM 2300 C CA . SER A 1 306 ? -26.208 -12.119 -22.703 1.00 36.47 306 SER A CA 1
ATOM 2301 C C . SER A 1 306 ? -25.947 -12.823 -21.367 1.00 36.47 306 SER A C 1
ATOM 2303 O O . SER A 1 306 ? -24.941 -12.517 -20.723 1.00 36.47 306 SER A O 1
ATOM 2305 N N . PRO A 1 307 ? -26.833 -13.733 -20.921 1.00 41.34 307 PRO A N 1
ATOM 2306 C CA . PRO A 1 307 ? -26.652 -14.494 -19.691 1.00 41.34 307 PRO A CA 1
ATOM 2307 C C . PRO A 1 307 ? -25.717 -15.691 -19.911 1.00 41.34 307 PRO A C 1
ATOM 2309 O O . PRO A 1 307 ? -25.630 -16.227 -21.015 1.00 41.34 307 PRO A O 1
ATOM 2312 N N . ILE A 1 308 ? -25.060 -16.142 -18.842 1.00 39.59 308 ILE A N 1
ATOM 2313 C CA . ILE A 1 308 ? -24.415 -17.461 -18.799 1.00 39.59 308 ILE A CA 1
ATOM 2314 C C . ILE A 1 308 ? -25.430 -18.441 -18.205 1.00 39.59 308 ILE A C 1
ATOM 2316 O O . ILE A 1 308 ? -26.056 -18.134 -17.191 1.00 39.59 308 ILE A O 1
ATOM 2320 N N . GLU A 1 309 ? -25.624 -19.579 -18.872 1.00 38.97 309 GLU A N 1
ATOM 2321 C CA . GLU A 1 309 ? -26.678 -20.542 -18.550 1.00 38.97 309 GLU A CA 1
ATOM 2322 C C . GLU A 1 309 ? -26.501 -21.240 -17.196 1.00 38.97 309 GLU A C 1
ATOM 2324 O O . GLU A 1 309 ? -25.408 -21.606 -16.762 1.00 38.97 309 GLU A O 1
ATOM 2329 N N . GLU A 1 310 ? -27.650 -21.470 -16.570 1.00 33.16 310 GLU A N 1
ATOM 2330 C CA . GLU A 1 310 ? -27.859 -22.253 -15.363 1.00 33.16 310 GLU A CA 1
ATOM 2331 C C . GLU A 1 310 ? -27.876 -23.752 -15.712 1.00 33.16 310 GLU A C 1
ATOM 2333 O O . GLU A 1 310 ? -28.801 -24.237 -16.364 1.00 33.16 310 GLU A O 1
ATOM 2338 N N . VAL A 1 311 ? -26.871 -24.515 -15.268 1.00 40.78 311 VAL A N 1
ATOM 2339 C CA . VAL A 1 311 ? -26.892 -25.983 -15.390 1.00 40.78 311 VAL A CA 1
ATOM 2340 C C . VAL A 1 311 ? -27.632 -26.579 -14.195 1.00 40.78 311 VAL A C 1
ATOM 2342 O O . VAL A 1 311 ? -27.042 -26.865 -13.153 1.00 40.78 311 VAL A O 1
ATOM 2345 N N . VAL A 1 312 ? -28.935 -26.803 -14.366 1.00 38.09 312 VAL A N 1
ATOM 2346 C CA . VAL A 1 312 ? -29.708 -27.692 -13.493 1.00 38.09 312 VAL A CA 1
ATOM 2347 C C . VAL A 1 312 ? -29.425 -29.140 -13.888 1.00 38.09 312 VAL A C 1
ATOM 2349 O O . VAL A 1 312 ? -29.779 -29.575 -14.982 1.00 38.09 312 VAL A O 1
ATOM 2352 N N . SER A 1 313 ? -28.856 -29.917 -12.968 1.00 40.34 313 SER A N 1
ATOM 2353 C CA . SER A 1 313 ? -28.929 -31.378 -13.015 1.00 40.34 313 SER A CA 1
ATOM 2354 C C . SER A 1 313 ? -29.305 -31.925 -11.643 1.00 40.34 313 SER A C 1
ATOM 2356 O O . SER A 1 313 ? -28.478 -31.973 -10.732 1.00 40.34 313 SER A O 1
ATOM 2358 N N . GLY A 1 314 ? -30.548 -32.369 -11.512 1.00 38.16 314 GLY A N 1
ATOM 2359 C CA . GLY A 1 314 ? -30.968 -33.257 -10.441 1.00 38.16 314 GLY A CA 1
ATOM 2360 C C . GLY A 1 314 ? -31.899 -34.309 -11.020 1.00 38.16 314 GLY A C 1
ATOM 2361 O O . GLY A 1 314 ? -32.847 -33.947 -11.706 1.00 38.16 314 GLY A O 1
ATOM 2362 N N . GLU A 1 315 ? -31.629 -35.580 -10.734 1.00 45.94 315 GLU A N 1
ATOM 2363 C CA . GLU A 1 315 ? -32.669 -36.590 -10.524 1.00 45.94 315 GLU A CA 1
ATOM 2364 C C . GLU A 1 315 ? -32.126 -37.695 -9.597 1.00 45.94 315 GLU A C 1
ATOM 2366 O O . GLU A 1 315 ? -30.912 -37.839 -9.427 1.00 45.94 315 GLU A O 1
ATOM 2371 N N . GLU A 1 316 ? -33.037 -38.393 -8.925 1.00 44.88 316 GLU A N 1
ATOM 2372 C CA . GLU A 1 316 ? -32.795 -39.275 -7.777 1.00 44.88 316 GLU A CA 1
ATOM 2373 C C . GLU A 1 316 ? -32.365 -40.705 -8.156 1.00 44.88 316 GLU A C 1
ATOM 2375 O O . GLU A 1 316 ? -32.761 -41.221 -9.203 1.00 44.88 316 GLU A O 1
ATOM 2380 N N . ALA A 1 317 ? -31.664 -41.380 -7.230 1.00 44.09 317 ALA A N 1
ATOM 2381 C CA . ALA A 1 317 ? -31.843 -42.804 -6.891 1.00 44.09 317 ALA A CA 1
ATOM 2382 C C . ALA A 1 317 ? -31.179 -43.137 -5.539 1.00 44.09 317 ALA A C 1
ATOM 2384 O O . ALA A 1 317 ? -30.010 -42.730 -5.349 1.00 44.09 317 ALA A O 1
#

Solvent-accessible surface area (backbone atoms only — not comparable to full-atom values): 20222 Å² total; per-residue (Å²): 139,83,84,87,64,80,68,47,66,74,53,96,90,43,76,48,81,38,70,71,52,52,57,74,68,65,83,81,85,77,80,91,82,86,97,82,78,79,80,66,60,58,62,53,51,53,51,53,51,48,52,53,51,56,56,46,46,78,74,64,70,57,95,88,73,76,70,68,69,56,54,54,52,53,53,52,52,52,51,54,50,51,54,50,50,53,50,50,49,56,50,49,54,51,50,56,51,62,68,42,50,73,31,27,34,36,27,58,55,101,86,43,80,50,72,39,51,21,77,46,72,46,72,45,99,89,66,49,55,27,38,27,39,87,92,40,80,42,55,53,90,35,53,78,47,81,44,55,63,66,60,49,51,26,50,50,51,24,45,56,31,51,54,35,46,67,73,49,66,54,51,90,68,60,52,87,84,44,50,67,56,53,48,49,31,50,51,43,55,73,73,45,52,77,71,23,52,67,69,40,55,67,68,54,53,51,51,42,54,46,29,54,54,43,46,50,50,54,50,53,51,48,59,50,52,52,48,55,49,50,53,50,50,54,51,52,52,54,52,50,51,52,50,51,54,53,53,58,61,52,68,66,66,73,74,79,80,83,82,89,86,82,85,88,84,84,87,83,88,88,80,88,88,89,81,89,87,86,84,83,88,83,83,89,83,86,87,86,88,83,85,91,80,89,82,87,85,88,82,84,89,81,89,82,90,78,86,83,84,84,86,86,84,86,84,90,134

pLDDT: mean 71.34, std 25.67, range [25.47, 97.19]

Organism: NCBI:txid46206

Radius of gyration: 49.62 Å; Cα contacts (8 Å, |Δi|>4): 202; chains: 1; bounding box: 86×56×176 Å

Secondary structure (DSSP, 8-state):
-----SSPPEETTEE---HHHHHTTS----------S-SSHHHHHHHHHHHHHHHHHHHH--TT--SSHHHHHHHHHHHHHHHHHHHHHHHHHHHHHHHHTTSEEEEEETTEEEEEEEEEEEE-TTS-EEEEETTEEEEGGGEEEEE-HHHHHHHHHHHHHHHHHHHS--TTT--GGGHHHHHHHHHHHHH--HHHHTTS-HHHHHHHHHHHHHHHHHHHHHHHHHHHHHHHHHHHHHHHHHHHHHHHHHHTTTSSS-------------------------------------------------PPP--------

Mean predicted aligned error: 19.61 Å

Sequence (317 aa):
MAENLLVGALTNGQYKKTTASTEATKTETTNSTSKTASKNKGTEYNQEMFLKLLTAEMQYQDPLEPTDNSQYITQLASFTQIETLQTVQSSMESLQANSMVGKVVSLTVDGETIEGKVDFIKKGDDGAMKVSVNGNLYDMSKVDSVVDEEYYSARYMASLLTDAINQLPKAEEVTLKDEEKVGLAISYYNAMDAYSLSFVGKEALEKYNAVVSQFNKLKAAKEAADKEREEAIKKAAEEAAKAAEAAANQSSTTAETSSTSSQTSEETNTTTDTTTQAEENAASAIVAETTTTEGTTQSEETTGTSPIEEVVSGEEA

Nearest PDB structures (foldseek):
  4xtz-assembly2_B  TM=4.799E-01  e=1.265E-01  Mycobacterium tuberculosis
  7s7c-assembly1_A  TM=2.564E-01  e=4.075E-01  Homo sapiens